Protein 1Y0H (pdb70)

Solvent-accessible surface area: 9585 Å² total; per-residue (Å²): 91,111,109,44,70,15,0,5,4,5,20,1,29,13,88,126,113,3,70,93,46,0,77,60,19,0,56,69,5,8,108,45,0,75,81,35,139,14,8,96,20,4,3,0,1,53,3,68,125,27,40,34,2,0,4,0,11,20,2,130,18,75,84,11,2,57,126,5,75,52,13,113,38,28,102,86,17,150,76,76,5,40,122,33,16,89,128,111,32,32,76,34,26,1,48,41,56,50,40,42,148,128,43,14,1,4,0,6,58,1,36,16,86,112,120,4,97,94,48,0,87,61,20,0,62,72,5,10,109,43,0,77,76,35,131,4,16,112,22,4,3,0,0,49,6,80,125,22,42,23,12,0,5,1,11,21,0,125,23,123,122,3,2,77,108,6,76,47,14,116,40,26,102,85,20,150,77,80,7,46,121,27,16,87,106,103,33,14,75,24,21,0,39,44,59,48,39,71,97

Foldseek 3Di:
DQQAKKKKKKKFFFDPVCVVVLVVLLVQLQVVQCVQPFWPHWDWDADPVRRIIMIITMGSGNVSVVVSCVDPSNVVSVVPRVVGGPHDIDMDMGHDPDDDD/DKKKKKKKFFFDVVLPVVLVVLLVQLQVVQCVQPFWPHWDWDADPVRRIIMIITMGNDPVSVVDSCVDPSNVVSVVPRVVGGPDDIDMDMDDDDDDPD

InterPro domains:
  IPR007138 Antibiotic biosynthesis monooxygenase domain [PF03992] (4-78)
  IPR007138 Antibiotic biosynthesis monooxygenase domain [PS51725] (5-93)
  IPR011008 Dimeric alpha-beta barrel [SSF54909] (4-97)
  IPR050744 AI-2 Signaling Cycle Isomerase LsrG [PTHR33336] (3-99)

CATH classification: 3.30.70.100

Secondary structure (DSSP, 8-state):
-TTS-EEEEEEE-B-GGGHHHHHHHHHHHHHHHHHSTTEEEEEEEEETTSS-EEEEEEESSHHHHHHHHTSHHHHHHHTTSGGGBSS--EEEEEEEEE---/--EEEEEEE-B-GGGHHHHHHHHHHHHHHHHTSTTEEEEEEEEETTSS-EEEEEEESSHHHHHHHTTSHHHHHHHHHHGGGBSS--EEEEEEEEE---

Nearest PDB structures (foldseek):
  1y0h-assembly1_B  TM=1.004E+00  e=1.513E-19  Mycobacterium tuberculosis
  1x7v-assembly3_C  TM=8.871E-01  e=6.680E-10  Pseudomonas aeruginosa
  4dpo-assembly1_B  TM=9.411E-01  e=2.467E-09  Methanosarcina mazei Go1
  3fgv-assembly1_B  TM=8.800E-01  e=1.587E-06  Ruegeria pomeroyi DSS-3
  4ae5-assembly3_C  TM=8.254E-01  e=1.535E-04  Staphylococcus aureus

Structure (mmCIF, N/CA/C/O backbone):
data_1Y0H
#
_entry.id   1Y0H
#
_cell.length_a   30.440
_cell.length_b   34.600
_cell.length_c   42.850
_cell.angle_alpha   103.44
_cell.angle_beta   107.96
_cell.angle_gamma   94.34
#
_symmetry.space_group_name_H-M   'P 1'
#
loop_
_entity.id
_entity.type
_entity.pdbx_description
1 polymer 'hypothetical protein Rv0793'
2 non-polymer 'ACETATE ION'
3 water water
#
loop_
_atom_site.group_PDB
_atom_site.id
_atom_site.type_symbol
_atom_site.label_atom_id
_atom_site.label_alt_id
_atom_site.label_comp_id
_atom_site.label_asym_id
_atom_site.label_entity_id
_atom_site.label_seq_id
_atom_site.pdbx_PDB_ins_code
_atom_site.Cartn_x
_atom_site.Cartn_y
_atom_site.Cartn_z
_atom_site.occupancy
_atom_site.B_iso_or_equiv
_atom_site.auth_seq_id
_atom_site.auth_comp_id
_atom_site.auth_asym_id
_atom_site.auth_atom_id
_atom_site.pdbx_PDB_model_num
ATOM 1 N N . GLY A 1 1 ? 2.111 23.979 7.658 1.00 17.41 1 GLY A N 1
ATOM 2 C CA . GLY A 1 1 ? 2.101 24.171 6.170 1.00 16.51 1 GLY A CA 1
ATOM 3 C C . GLY A 1 1 ? 2.390 22.888 5.407 1.00 16.11 1 GLY A C 1
ATOM 4 O O . GLY A 1 1 ? 2.419 21.806 5.993 1.00 16.11 1 GLY A O 1
ATOM 5 N N . MET A 1 2 ? 2.618 23.014 4.103 1.00 15.48 2 MET A N 1
ATOM 6 C CA . MET A 1 2 ? 2.789 21.838 3.241 1.00 15.47 2 MET A CA 1
ATOM 7 C C . MET A 1 2 ? 4.124 21.131 3.445 1.00 14.74 2 MET A C 1
ATOM 8 O O . MET A 1 2 ? 4.262 19.945 3.122 1.00 13.77 2 MET A O 1
ATOM 13 N N . THR A 1 3 ? 5.098 21.850 3.991 1.00 14.20 3 THR A N 1
ATOM 14 C CA . THR A 1 3 ? 6.423 21.278 4.232 1.00 14.47 3 THR A CA 1
ATOM 15 C C . THR A 1 3 ? 6.517 20.666 5.626 1.00 14.21 3 THR A C 1
ATOM 16 O O . THR A 1 3 ? 7.534 20.061 5.971 1.00 15.11 3 THR A O 1
ATOM 20 N N . SER A 1 4 ? 5.469 20.831 6.427 1.00 13.97 4 SER A N 1
ATOM 21 C CA . SER A 1 4 ? 5.480 20.383 7.823 1.00 14.53 4 SER A CA 1
ATOM 22 C C . SER A 1 4 ? 5.183 18.894 7.917 1.00 13.60 4 SER A C 1
ATOM 23 O O . SER A 1 4 ? 4.331 18.396 7.189 1.00 13.10 4 SER A O 1
ATOM 26 N N . PRO A 1 5 ? 5.851 18.186 8.851 1.00 13.85 5 PRO A N 1
ATOM 27 C CA . PRO A 1 5 ? 5.527 16.770 9.040 1.00 13.71 5 PRO A CA 1
ATOM 28 C C . PRO A 1 5 ? 4.073 16.525 9.420 1.00 14.05 5 PRO A C 1
ATOM 29 O O . PRO A 1 5 ? 3.412 17.382 10.027 1.00 13.96 5 PRO A O 1
ATOM 33 N N . VAL A 1 6 ? 3.591 15.347 9.043 1.00 13.16 6 VAL A N 1
ATOM 34 C CA . VAL A 1 6 ? 2.227 14.950 9.329 1.00 13.29 6 VAL A CA 1
ATOM 35 C C . VAL A 1 6 ? 2.230 13.496 9.731 1.00 13.64 6 VAL A C 1
ATOM 36 O O . VAL A 1 6 ? 3.191 12.771 9.451 1.00 13.91 6 VAL A O 1
ATOM 40 N N . ALA A 1 7 ? 1.157 13.083 10.399 1.00 13.04 7 ALA A N 1
ATOM 41 C CA . ALA A 1 7 ? 0.921 11.668 10.672 1.00 12.33 7 ALA A CA 1
ATOM 42 C C . ALA A 1 7 ? -0.477 11.265 10.189 1.00 12.47 7 ALA A C 1
ATOM 43 O O . ALA A 1 7 ? -1.326 12.103 9.936 1.00 13.04 7 ALA A O 1
ATOM 45 N N . VAL A 1 8 ? -0.711 9.964 10.064 1.00 11.58 8 VAL A N 1
ATOM 46 C CA . VAL A 1 8 ? -2.014 9.462 9.663 1.00 12.52 8 VAL A CA 1
ATOM 47 C C . VAL A 1 8 ? -2.308 8.244 10.516 1.00 12.14 8 VAL A C 1
ATOM 48 O O . VAL A 1 8 ? -1.419 7.411 10.754 1.00 12.64 8 VAL A O 1
ATOM 52 N N . ILE A 1 9 ? -3.539 8.170 11.013 1.00 12.17 9 ILE A N 1
ATOM 53 C CA . ILE A 1 9 ? -4.036 6.936 11.613 1.00 12.97 9 ILE A CA 1
ATOM 54 C C . ILE A 1 9 ? -5.073 6.391 10.651 1.00 11.77 9 ILE A C 1
ATOM 55 O O . ILE A 1 9 ? -5.983 7.107 10.246 1.00 12.47 9 ILE A O 1
ATOM 60 N N . ALA A 1 10 ? -4.942 5.116 10.301 1.00 10.78 10 ALA A N 1
ATOM 61 C CA . ALA A 1 10 ? -5.940 4.460 9.454 1.00 10.96 10 ALA A CA 1
ATOM 62 C C . ALA A 1 10 ? -6.409 3.223 10.192 1.00 11.20 10 ALA A C 1
ATOM 63 O O . ALA A 1 10 ? -5.591 2.365 10.562 1.00 12.15 10 ALA A O 1
ATOM 65 N N . ARG A 1 11 ? -7.719 3.135 10.384 1.00 11.99 11 ARG A N 1
ATOM 66 C CA . ARG A 1 11 ? -8.338 2.015 11.112 1.00 12.10 11 ARG A CA 1
ATOM 67 C C . ARG A 1 11 ? -9.165 1.169 10.164 1.00 11.77 11 ARG A C 1
ATOM 68 O O . ARG A 1 11 ? -9.979 1.7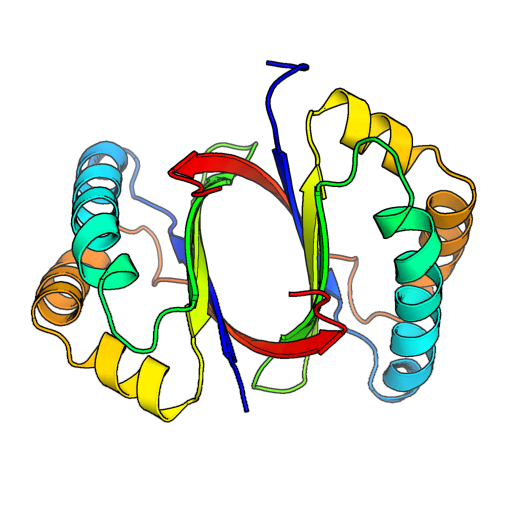02 9.393 1.00 12.61 11 ARG A O 1
ATOM 81 N N . PHE A 1 12 ? -8.955 -0.151 10.234 1.00 10.82 12 PHE A N 1
ATOM 82 C CA . PHE A 1 12 ? -9.613 -1.105 9.330 1.00 11.08 12 PHE A CA 1
ATOM 83 C C . PHE A 1 12 ? -10.412 -2.101 10.137 1.00 11.34 12 PHE A C 1
ATOM 84 O O . PHE A 1 12 ? -9.887 -2.696 11.079 1.00 11.17 12 PHE A O 1
ATOM 92 N N . MET A 1 13 ? -11.669 -2.299 9.748 1.00 11.74 13 MET A N 1
ATOM 93 C CA . MET A 1 13 ? -12.533 -3.232 10.451 1.00 12.34 13 MET A CA 1
ATOM 94 C C . MET A 1 13 ? -12.942 -4.356 9.489 1.00 12.16 13 MET A C 1
ATOM 95 O O . MET A 1 13 ? -13.982 -4.284 8.833 1.00 13.01 13 MET A O 1
ATOM 100 N N . PRO A 1 14 ? -12.097 -5.397 9.371 1.00 11.85 14 PRO A N 1
ATOM 101 C CA . PRO A 1 14 ? -12.390 -6.452 8.409 1.00 11.61 14 PRO A CA 1
ATOM 102 C C . PRO A 1 14 ? -13.579 -7.294 8.802 1.00 11.50 14 PRO A C 1
ATOM 103 O O . PRO A 1 14 ? -13.892 -7.424 9.989 1.00 11.47 14 PRO A O 1
ATOM 107 N N . ARG A 1 15 ? -14.240 -7.867 7.806 1.00 11.52 15 ARG A N 1
ATOM 108 C CA . ARG A 1 15 ? -15.124 -8.980 8.081 1.00 10.94 15 ARG A CA 1
ATOM 109 C C . ARG A 1 15 ? -14.250 -10.100 8.629 1.00 11.10 15 ARG A C 1
ATOM 110 O O . ARG A 1 15 ? -13.095 -10.237 8.212 1.00 10.51 15 ARG A O 1
ATOM 118 N N . PRO A 1 16 ? -14.796 -10.909 9.559 1.00 11.51 16 PRO A N 1
ATOM 119 C CA . PRO A 1 16 ? -14.024 -12.029 10.104 1.00 11.84 16 PRO A CA 1
ATOM 120 C C . PRO A 1 16 ? -13.396 -12.901 9.023 1.00 12.15 16 PRO A C 1
ATOM 121 O O . PRO A 1 16 ? -12.211 -13.252 9.130 1.00 12.52 16 PRO A O 1
ATOM 125 N N . ASP A 1 17 ? -14.159 -13.218 7.975 1.00 12.02 17 ASP A N 1
ATOM 126 C CA . ASP A 1 17 ? -13.649 -14.094 6.912 1.00 12.36 17 ASP A CA 1
ATOM 127 C C . ASP A 1 17 ? -12.569 -13.427 6.074 1.00 11.51 17 ASP A C 1
ATOM 128 O O . ASP A 1 17 ? -11.832 -14.104 5.362 1.00 11.61 17 ASP A O 1
ATOM 133 N N . ALA A 1 18 ? -12.480 -12.104 6.159 1.00 10.43 18 ALA A N 1
ATOM 134 C CA . ALA A 1 18 ? -11.551 -11.348 5.324 1.00 10.09 18 ALA A CA 1
ATOM 135 C C . ALA A 1 18 ? -10.299 -10.911 6.070 1.00 10.36 18 ALA A C 1
ATOM 136 O O . ALA A 1 18 ? -9.457 -10.236 5.495 1.00 10.06 18 ALA A O 1
ATOM 138 N N . ARG A 1 19 ? -10.181 -11.280 7.344 1.00 11.41 19 ARG A N 1
ATOM 139 C CA . ARG A 1 19 ? -9.089 -10.740 8.156 1.00 11.82 19 ARG A CA 1
ATOM 140 C C . ARG A 1 19 ? -7.698 -11.093 7.613 1.00 11.40 19 ARG A C 1
ATOM 141 O O . ARG A 1 19 ? -6.845 -10.209 7.481 1.00 11.73 19 ARG A O 1
ATOM 153 N N . SER A 1 20 ? -7.464 -12.371 7.294 1.00 11.34 20 SER A N 1
ATOM 154 C CA . SER A 1 20 ? -6.162 -12.761 6.728 1.00 12.11 20 SER A CA 1
ATOM 155 C C . SER A 1 20 ? -5.895 -12.087 5.379 1.00 11.26 20 SER A C 1
ATOM 156 O O . SER A 1 20 ? -4.770 -11.696 5.096 1.00 11.70 20 SER A O 1
ATOM 159 N N . ALA A 1 21 ? -6.938 -11.903 4.575 1.00 10.59 21 ALA A N 1
ATOM 160 C CA . ALA A 1 21 ? -6.797 -11.183 3.314 1.00 10.43 21 ALA A CA 1
ATOM 161 C C . ALA A 1 21 ? -6.414 -9.710 3.530 1.00 10.11 21 ALA A C 1
ATOM 162 O O . ALA A 1 21 ? -5.552 -9.163 2.814 1.00 10.37 21 ALA A O 1
ATOM 164 N N . LEU A 1 22 ? -7.028 -9.077 4.526 1.00 9.52 22 LEU A N 1
ATOM 165 C CA . LEU A 1 22 ? -6.704 -7.686 4.820 1.00 10.19 22 LEU A CA 1
ATOM 166 C C . LEU A 1 22 ? -5.265 -7.590 5.301 1.00 10.47 22 LEU A C 1
ATOM 167 O O . LEU A 1 22 ? -4.521 -6.709 4.864 1.00 11.23 22 LEU A O 1
ATOM 172 N N . ARG A 1 23 ? -4.872 -8.500 6.187 1.00 11.30 23 ARG A N 1
ATOM 173 C CA . ARG A 1 23 ? -3.496 -8.487 6.685 1.00 11.91 23 ARG A CA 1
ATOM 174 C C . ARG A 1 23 ? -2.497 -8.557 5.525 1.00 12.04 23 ARG A C 1
ATOM 175 O O . ARG A 1 23 ? -1.527 -7.784 5.481 1.00 12.65 23 ARG A O 1
ATOM 183 N N . ALA A 1 24 ? -2.751 -9.445 4.566 1.00 12.14 24 ALA A N 1
ATOM 184 C CA . ALA A 1 24 ? -1.876 -9.593 3.393 1.00 12.35 24 ALA A CA 1
ATOM 185 C C . ALA A 1 24 ? -1.817 -8.327 2.538 1.00 12.94 24 ALA A C 1
ATOM 186 O O . ALA A 1 24 ? -0.749 -7.944 2.053 1.00 13.29 24 ALA A O 1
ATOM 188 N N . LEU A 1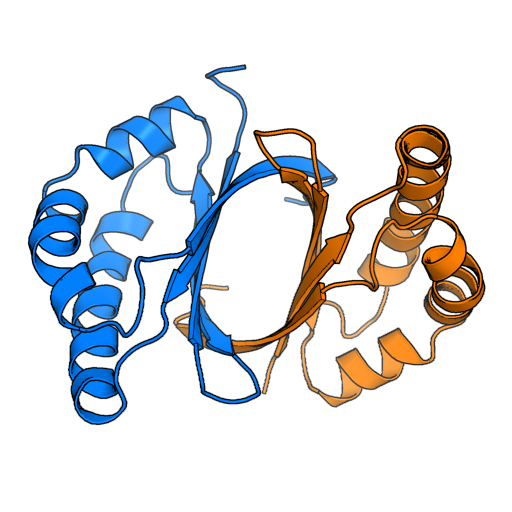 25 ? -2.972 -7.685 2.367 1.00 12.32 25 LEU A N 1
ATOM 189 C CA . LEU A 1 25 ? -3.067 -6.438 1.612 1.00 12.42 25 LEU A CA 1
ATOM 190 C C . LEU A 1 25 ? -2.248 -5.337 2.277 1.00 12.15 25 LEU A C 1
ATOM 191 O O . LEU A 1 25 ? -1.486 -4.616 1.614 1.00 12.36 25 LEU A O 1
ATOM 196 N N . LEU A 1 26 ? -2.408 -5.207 3.591 1.00 12.23 26 LEU A N 1
ATOM 197 C CA . LEU A 1 26 ? -1.668 -4.189 4.321 1.00 11.76 26 LEU A CA 1
ATOM 198 C C . LEU A 1 26 ? -0.180 -4.536 4.410 1.00 12.15 26 LEU A C 1
ATOM 199 O O . LEU A 1 26 ? 0.664 -3.652 4.289 1.00 11.93 26 LEU A O 1
ATOM 204 N N . ASP A 1 27 ? 0.147 -5.819 4.567 1.00 12.27 27 ASP A N 1
ATOM 205 C CA . ASP A 1 27 ? 1.546 -6.252 4.604 1.00 13.08 27 ASP A CA 1
ATOM 206 C C . ASP A 1 27 ? 2.311 -5.791 3.377 1.00 12.90 27 ASP A C 1
ATOM 207 O O . ASP A 1 27 ? 3.462 -5.357 3.486 1.00 13.31 27 ASP A O 1
ATOM 212 N N . ALA A 1 28 ? 1.674 -5.888 2.214 1.00 12.93 28 ALA A N 1
ATOM 213 C CA . ALA A 1 28 ? 2.313 -5.567 0.939 1.00 13.49 28 ALA A CA 1
ATOM 214 C C . ALA A 1 28 ? 2.631 -4.078 0.791 1.00 13.70 28 ALA A C 1
ATOM 215 O O . ALA A 1 28 ? 3.413 -3.690 -0.071 1.00 14.75 28 ALA A O 1
ATOM 217 N N . MET A 1 29 ? 2.014 -3.261 1.635 1.00 13.75 29 MET A N 1
ATOM 218 C CA . MET A 1 29 ? 2.230 -1.811 1.620 1.00 13.56 29 MET A CA 1
ATOM 219 C C . MET A 1 29 ? 3.484 -1.426 2.382 1.00 13.58 29 MET A C 1
ATOM 220 O O . MET A 1 29 ? 4.037 -0.352 2.165 1.00 13.00 29 MET A O 1
ATOM 225 N N . ILE A 1 30 ? 3.906 -2.283 3.305 1.00 13.93 30 ILE A N 1
ATOM 226 C CA . ILE A 1 30 ? 4.911 -1.901 4.292 1.00 14.20 30 ILE A CA 1
ATOM 227 C C . ILE A 1 30 ? 6.282 -1.611 3.696 1.00 14.06 30 ILE A C 1
ATOM 228 O O . ILE A 1 30 ? 6.833 -0.536 3.908 1.00 13.95 30 ILE A O 1
ATOM 233 N N . THR A 1 31 ? 6.839 -2.562 2.947 1.00 14.07 31 THR A N 1
ATOM 234 C CA . THR A 1 31 ? 8.158 -2.331 2.340 1.00 14.09 31 THR A CA 1
ATOM 235 C C . THR A 1 31 ? 8.225 -1.100 1.395 1.00 13.59 31 THR A C 1
ATOM 236 O O . THR A 1 31 ? 9.067 -0.220 1.613 1.00 13.84 31 THR A O 1
ATOM 240 N N . PRO A 1 32 ? 7.342 -1.032 0.370 1.00 13.06 32 PRO A N 1
ATOM 241 C CA . PRO A 1 32 ? 7.395 0.137 -0.524 1.00 12.85 32 PRO A CA 1
ATOM 242 C C . PRO A 1 32 ? 7.085 1.460 0.174 1.00 11.99 32 PRO A C 1
ATOM 243 O O . PRO A 1 32 ? 7.669 2.482 -0.197 1.00 12.61 32 PRO A O 1
ATOM 247 N N . THR A 1 33 ? 6.205 1.456 1.177 1.00 11.69 33 THR A N 1
ATOM 248 C CA . THR A 1 33 ? 5.909 2.708 1.876 1.00 11.22 33 THR A CA 1
ATOM 249 C C . THR A 1 33 ? 7.075 3.143 2.750 1.00 11.21 33 THR A C 1
ATOM 250 O O . THR A 1 33 ? 7.468 4.301 2.707 1.00 10.83 33 THR A O 1
ATOM 254 N N . ARG A 1 34 ? 7.649 2.224 3.522 1.00 11.00 34 ARG A N 1
ATOM 255 C CA . ARG A 1 34 ? 8.820 2.582 4.338 1.00 11.52 34 ARG A CA 1
ATOM 256 C C . ARG A 1 34 ? 9.982 3.055 3.464 1.00 12.35 34 ARG A C 1
ATOM 257 O O . ARG A 1 34 ? 10.804 3.842 3.921 1.00 12.81 34 ARG A O 1
ATOM 265 N N . ALA A 1 35 ? 10.033 2.569 2.220 1.00 12.48 35 ALA A N 1
ATOM 266 C CA . ALA A 1 35 ? 11.097 2.927 1.268 1.00 13.36 35 ALA A CA 1
ATOM 267 C C . ALA A 1 35 ? 10.945 4.325 0.667 1.00 13.77 35 ALA A C 1
ATOM 268 O O . ALA A 1 35 ? 11.906 4.860 0.103 1.00 14.38 35 ALA A O 1
ATOM 270 N N . GLU A 1 36 ? 9.747 4.897 0.778 1.00 13.77 36 GLU A N 1
ATOM 271 C CA . GLU A 1 36 ? 9.505 6.278 0.340 1.00 14.22 36 GLU A CA 1
ATOM 272 C C . GLU A 1 36 ? 10.437 7.256 1.053 1.00 13.93 36 GLU A C 1
ATOM 273 O O . GLU A 1 36 ? 10.540 7.245 2.287 1.00 13.40 36 GLU A O 1
ATOM 279 N N . ASP A 1 37 ? 11.094 8.113 0.268 1.00 14.14 37 ASP A N 1
ATOM 280 C CA . ASP A 1 37 ? 12.003 9.132 0.791 1.00 15.15 37 ASP A CA 1
ATOM 281 C C . ASP A 1 37 ? 11.347 9.923 1.920 1.00 14.23 37 ASP A C 1
ATOM 282 O O . ASP A 1 37 ? 11.986 10.262 2.917 1.00 14.85 37 ASP A O 1
ATOM 287 N N . GLY A 1 38 ? 10.056 10.194 1.755 1.00 13.79 38 GLY A N 1
ATOM 288 C CA . GLY A 1 38 ? 9.329 11.040 2.671 1.00 13.23 38 GLY A CA 1
ATOM 289 C C . GLY A 1 38 ? 8.601 10.344 3.797 1.00 12.75 38 GLY A C 1
ATOM 290 O O . GLY A 1 38 ? 7.920 11.002 4.576 1.00 13.12 38 GLY A O 1
ATOM 291 N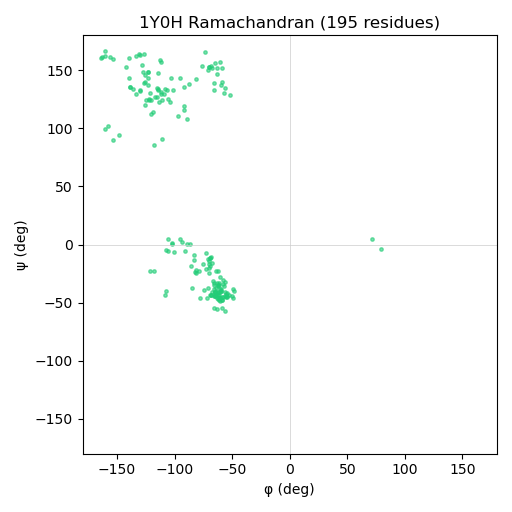 N . CYS A 1 39 ? 8.724 9.022 3.888 1.00 11.92 39 CYS A N 1
ATOM 292 C CA . CYS A 1 39 ? 8.070 8.279 4.952 1.00 11.60 39 CYS A CA 1
ATOM 293 C C . CYS A 1 39 ? 9.012 8.126 6.147 1.00 11.93 39 CYS A C 1
ATOM 294 O O . CYS A 1 39 ? 10.070 7.486 6.030 1.00 12.38 39 CYS A O 1
ATOM 297 N N . ARG A 1 40 ? 8.638 8.730 7.277 1.00 11.95 40 ARG A N 1
ATOM 298 C CA . ARG A 1 40 ? 9.393 8.576 8.516 1.00 12.17 40 ARG A CA 1
ATOM 299 C C . ARG A 1 40 ? 9.107 7.226 9.189 1.00 11.90 40 ARG A C 1
ATOM 300 O O . ARG A 1 40 ? 10.025 6.548 9.642 1.00 12.39 40 ARG A O 1
ATOM 308 N N . SER A 1 41 ? 7.837 6.854 9.274 1.00 11.35 41 SER A N 1
ATOM 309 C CA . SER A 1 41 ? 7.476 5.527 9.787 1.00 11.95 41 SER A CA 1
ATOM 310 C C . SER A 1 41 ? 6.136 5.051 9.234 1.00 11.66 41 SER A C 1
ATOM 311 O O . SER A 1 41 ? 5.330 5.841 8.761 1.00 11.58 41 SER A O 1
ATOM 314 N N . TYR A 1 42 ? 5.924 3.743 9.293 1.00 11.36 42 TYR A N 1
ATOM 315 C CA . TYR A 1 42 ? 4.693 3.124 8.804 1.00 11.20 42 TYR A CA 1
ATOM 316 C C . TYR A 1 42 ? 4.596 1.796 9.534 1.00 12.34 42 TYR A C 1
ATOM 317 O O . TYR A 1 42 ? 5.302 0.849 9.195 1.00 12.69 42 TYR A O 1
ATOM 326 N N . ASP A 1 43 ? 3.745 1.752 10.556 1.00 11.91 43 ASP A N 1
ATOM 327 C CA . ASP A 1 43 ? 3.692 0.614 11.482 1.00 12.67 43 ASP A CA 1
ATOM 328 C C . ASP A 1 43 ? 2.278 0.046 11.596 1.00 11.81 43 ASP A C 1
ATOM 329 O O . ASP A 1 43 ? 1.311 0.787 11.679 1.00 11.53 43 ASP A O 1
ATOM 334 N N . LEU A 1 44 ? 2.189 -1.280 11.635 1.00 11.10 44 LEU A N 1
ATOM 335 C CA . LEU A 1 44 ? 0.906 -1.973 11.671 1.00 11.89 44 LEU A CA 1
ATOM 336 C C . LEU A 1 44 ? 0.661 -2.597 13.041 1.00 11.58 44 LEU A C 1
ATOM 337 O O . LEU A 1 44 ? 1.536 -3.259 13.596 1.00 11.10 44 LEU A O 1
ATOM 342 N N . TYR A 1 45 ? -0.551 -2.392 13.549 1.00 11.93 45 TYR A N 1
ATOM 343 C CA . TYR A 1 45 ? -0.987 -2.923 14.837 1.00 12.48 45 TYR A CA 1
ATOM 344 C C . TYR A 1 45 ? -2.332 -3.609 14.706 1.00 13.27 45 TYR A C 1
ATOM 345 O O . TYR A 1 45 ? -3.050 -3.399 13.726 1.00 12.33 45 TYR A O 1
ATOM 354 N N . GLU A 1 46 ? -2.678 -4.417 15.705 1.00 14.16 46 GLU A N 1
ATOM 355 C CA . GLU A 1 46 ? -4.087 -4.805 15.880 1.00 15.97 46 GLU A CA 1
ATOM 356 C C . GLU A 1 46 ? -4.636 -4.235 17.184 1.00 15.91 46 GLU A C 1
ATOM 357 O O . GLU A 1 46 ? -3.904 -4.092 18.155 1.00 15.89 46 GLU A O 1
ATOM 363 N N . SER A 1 47 ? -5.921 -3.901 17.211 1.00 16.41 47 SER A N 1
ATOM 364 C CA . SER A 1 47 ? -6.505 -3.368 18.437 1.00 16.79 47 SER A CA 1
ATOM 365 C C . SER A 1 47 ? -6.532 -4.479 19.479 1.00 17.32 47 SER A C 1
ATOM 366 O O . SER A 1 47 ? -6.623 -5.656 19.127 1.00 16.99 47 SER A O 1
ATOM 369 N N . ALA A 1 48 ? -6.475 -4.090 20.751 1.00 18.33 48 ALA A N 1
ATOM 370 C CA . ALA A 1 48 ? -6.380 -5.049 21.853 1.00 19.45 48 ALA A CA 1
ATOM 371 C C . ALA A 1 48 ? -7.556 -6.016 21.850 1.00 19.99 48 ALA A C 1
ATOM 372 O O . ALA A 1 48 ? -7.421 -7.162 22.266 1.00 20.47 48 ALA A O 1
ATOM 374 N N . ASP A 1 49 ? -8.701 -5.546 21.366 1.00 20.78 49 ASP A N 1
ATOM 375 C CA . ASP A 1 49 ? -9.914 -6.365 21.298 1.00 21.98 49 ASP A CA 1
ATOM 376 C C . ASP A 1 49 ? -10.036 -7.158 19.990 1.00 21.93 49 ASP A C 1
ATOM 377 O O . ASP A 1 49 ? -11.011 -7.881 19.785 1.00 22.48 49 ASP A O 1
ATOM 382 N N . GLY A 1 50 ? -9.046 -7.000 19.114 1.00 21.63 50 GLY A N 1
ATOM 383 C CA . GLY A 1 50 ? -8.929 -7.801 17.893 1.00 21.17 50 GLY A CA 1
ATOM 384 C C . GLY A 1 50 ? -9.824 -7.394 16.734 1.00 21.22 50 GLY A C 1
ATOM 385 O O . GLY A 1 50 ? -9.725 -7.966 15.656 1.00 22.30 50 GLY A O 1
ATOM 386 N N . GLY A 1 51 ? -10.684 -6.405 16.951 1.00 20.19 51 GLY A N 1
ATOM 387 C CA . GLY A 1 51 ? -11.683 -6.016 15.960 1.00 19.40 51 GLY A CA 1
ATOM 388 C C . GLY A 1 51 ? -11.151 -5.147 14.829 1.00 18.93 51 GLY A C 1
ATOM 389 O O . GLY A 1 51 ? -11.747 -5.096 13.754 1.00 19.37 51 GLY A O 1
ATOM 390 N N . GLU A 1 52 ? -10.038 -4.461 15.077 1.00 17.99 52 GLU A N 1
ATOM 391 C CA . GLU A 1 52 ? -9.451 -3.550 14.094 1.00 17.61 52 GLU A CA 1
ATOM 392 C C . GLU A 1 52 ? -7.984 -3.833 13.835 1.00 16.07 52 GLU A C 1
ATOM 393 O O . GLU A 1 52 ? -7.240 -4.236 14.738 1.00 16.38 52 GLU A O 1
ATOM 399 N N . LEU A 1 53 ? -7.564 -3.561 12.604 1.00 14.41 53 LEU A N 1
ATOM 400 C CA . LEU A 1 53 ? -6.158 -3.392 12.309 1.00 13.20 53 LEU A CA 1
ATOM 401 C C . LEU A 1 53 ? -5.927 -1.889 12.164 1.00 12.84 53 LEU A C 1
ATOM 402 O O . LEU A 1 53 ? -6.801 -1.160 11.692 1.00 13.11 53 LEU A O 1
ATOM 407 N N . VAL A 1 54 ? -4.775 -1.420 12.624 1.00 11.99 54 VAL A N 1
ATOM 408 C CA . VAL A 1 54 ? -4.509 0.019 12.665 1.00 11.46 54 VAL A CA 1
ATOM 409 C C . VAL A 1 54 ? -3.128 0.291 12.099 1.00 12.02 54 VAL A C 1
ATOM 410 O O . VAL A 1 54 ? -2.159 -0.372 12.493 1.00 11.89 54 VAL A O 1
ATOM 414 N N . LEU A 1 55 ? -3.055 1.234 11.159 1.00 11.10 55 LEU A N 1
ATOM 415 C CA . LEU A 1 55 ? -1.762 1.743 10.685 1.00 11.76 55 LEU A CA 1
ATOM 416 C C . LEU A 1 55 ? -1.509 3.075 11.337 1.00 12.07 55 LEU A C 1
ATOM 417 O O . LEU A 1 55 ? -2.400 3.925 11.387 1.00 11.86 55 LEU A O 1
ATOM 422 N N . PHE A 1 56 ? -0.300 3.246 11.866 1.00 11.40 56 PHE A N 1
ATOM 423 C CA . PHE A 1 56 ? 0.159 4.576 12.226 1.00 12.68 56 PHE A CA 1
ATOM 424 C C . PHE A 1 56 ? 1.279 4.949 11.266 1.00 12.56 56 PHE A C 1
ATOM 425 O O . PHE A 1 56 ? 2.259 4.226 11.144 1.00 12.75 56 PHE A O 1
ATOM 433 N N . GLU A 1 57 ? 1.117 6.087 10.598 1.00 12.79 57 GLU A N 1
ATOM 434 C CA . GLU A 1 57 ? 2.022 6.519 9.537 1.00 13.35 57 GLU A CA 1
ATOM 435 C C . GLU A 1 57 ? 2.530 7.916 9.842 1.00 12.78 57 GLU A C 1
ATOM 436 O O . GLU A 1 57 ? 1.778 8.763 10.313 1.00 12.82 57 GLU A O 1
ATOM 442 N N . ARG A 1 58 ? 3.815 8.139 9.582 1.00 11.90 58 ARG A N 1
ATOM 443 C CA . ARG A 1 58 ? 4.413 9.459 9.754 1.00 11.78 58 ARG A CA 1
ATOM 444 C C . ARG A 1 58 ? 5.176 9.827 8.493 1.00 11.48 58 ARG A C 1
ATOM 445 O O . ARG A 1 58 ? 5.978 9.035 8.008 1.00 11.30 58 ARG A O 1
ATOM 453 N N . TYR A 1 59 ? 4.944 11.049 8.007 1.00 10.91 59 TYR A N 1
ATOM 454 C CA . TYR A 1 59 ? 5.546 11.564 6.780 1.00 11.78 59 TYR A CA 1
ATOM 455 C C . TYR A 1 59 ? 6.303 12.838 7.089 1.00 11.34 59 TYR A C 1
ATOM 456 O O . TYR A 1 59 ? 5.926 13.595 7.976 1.00 12.01 59 TYR A O 1
ATOM 465 N N . ARG A 1 60 ? 7.374 13.063 6.342 1.00 11.42 60 ARG A N 1
ATOM 466 C CA . ARG A 1 60 ? 8.243 14.202 6.583 1.00 12.00 60 ARG A CA 1
ATOM 467 C C . ARG A 1 60 ? 7.565 15.524 6.217 1.00 11.66 60 ARG A C 1
ATOM 468 O O . ARG A 1 60 ? 7.977 16.581 6.684 1.00 12.52 60 ARG A O 1
ATOM 476 N N . SER A 1 61 ? 6.523 15.454 5.391 1.00 11.40 61 SER A N 1
ATOM 477 C CA . SER A 1 61 ? 5.788 16.651 4.946 1.00 11.38 61 SER A CA 1
ATOM 478 C C . SER A 1 61 ? 4.423 16.223 4.431 1.00 11.60 61 SER A C 1
ATOM 479 O O . SER A 1 61 ? 4.214 15.048 4.132 1.00 11.75 61 SER A O 1
ATOM 482 N N . ARG A 1 62 ? 3.492 17.172 4.323 1.00 12.06 62 ARG A N 1
ATOM 483 C CA . ARG A 1 62 ? 2.217 16.879 3.681 1.00 12.66 62 ARG A CA 1
ATOM 484 C C . ARG A 1 62 ? 2.416 16.496 2.214 1.00 12.72 62 ARG A C 1
ATOM 485 O O . ARG A 1 62 ? 1.686 15.645 1.684 1.00 12.52 62 ARG A O 1
ATOM 493 N N . ILE A 1 63 ? 3.399 17.128 1.564 1.00 12.02 63 ILE A N 1
ATOM 494 C CA . ILE A 1 63 ? 3.768 16.808 0.186 1.00 12.14 63 ILE A CA 1
ATOM 495 C C . ILE A 1 63 ? 4.105 15.315 0.066 1.00 11.54 63 ILE A C 1
ATOM 496 O O . ILE A 1 63 ? 3.689 14.666 -0.876 1.00 12.34 63 ILE A O 1
ATOM 501 N N . ALA A 1 64 ? 4.839 14.796 1.048 1.00 11.73 64 ALA A N 1
ATOM 502 C CA . ALA A 1 64 ? 5.220 13.379 1.075 1.00 10.94 64 ALA A CA 1
ATOM 503 C C . ALA A 1 64 ? 4.009 12.464 1.192 1.00 11.57 64 ALA A C 1
ATOM 504 O O . ALA A 1 64 ? 3.991 11.389 0.594 1.00 11.53 64 ALA A O 1
ATOM 506 N N . LEU A 1 65 ? 3.018 12.888 1.975 1.00 11.14 65 LEU A N 1
ATOM 507 C CA . LEU A 1 65 ? 1.753 12.142 2.093 1.00 11.02 65 LEU A CA 1
ATOM 508 C C . LEU A 1 65 ? 1.027 12.150 0.751 1.00 11.76 65 LEU A C 1
ATOM 509 O O . LEU A 1 65 ? 0.451 11.154 0.352 1.00 11.47 65 LEU A O 1
ATOM 514 N N . ASP A 1 66 ? 1.043 13.285 0.058 1.00 12.48 66 ASP A N 1
ATOM 515 C CA . ASP A 1 66 ? 0.423 13.351 -1.250 1.00 13.41 66 ASP A CA 1
ATOM 516 C C . ASP A 1 66 ? 1.125 12.416 -2.223 1.00 13.54 66 ASP A C 1
ATOM 517 O O . ASP A 1 66 ? 0.470 11.719 -2.996 1.00 14.11 66 ASP A O 1
ATOM 522 N N . GLU A 1 67 ? 2.453 12.372 -2.161 1.00 13.81 67 GLU A N 1
ATOM 523 C CA . GLU A 1 67 ? 3.220 11.434 -3.004 1.00 14.37 67 GLU A CA 1
ATOM 524 C C . GLU A 1 67 ? 2.831 9.983 -2.703 1.00 14.17 67 GLU A C 1
ATOM 525 O O . GLU A 1 67 ? 2.674 9.167 -3.616 1.00 14.34 67 GLU A O 1
ATOM 535 N N . HIS A 1 68 ? 2.643 9.674 -1.423 1.00 13.42 68 HIS A N 1
ATOM 536 C CA . HIS A 1 68 ? 2.264 8.326 -0.998 1.00 12.98 68 HIS A CA 1
ATOM 537 C C . HIS A 1 68 ? 0.924 7.934 -1.615 1.00 13.26 68 HIS A C 1
ATOM 538 O O . HIS A 1 68 ? 0.756 6.824 -2.115 1.00 12.93 68 HIS A O 1
ATOM 545 N N . ARG A 1 69 ? -0.019 8.863 -1.547 1.00 13.43 69 ARG A N 1
ATOM 546 C CA . ARG A 1 69 ? -1.374 8.639 -2.028 1.00 14.72 69 ARG A CA 1
ATOM 547 C C . ARG A 1 69 ? -1.472 8.529 -3.547 1.00 15.04 69 ARG A C 1
ATOM 548 O O . ARG A 1 69 ? -2.520 8.140 -4.061 1.00 15.53 69 ARG A O 1
ATOM 556 N N . GLY A 1 70 ? -0.398 8.886 -4.256 1.00 15.59 70 GLY A N 1
ATOM 557 C CA . GLY A 1 70 ? -0.340 8.727 -5.712 1.00 16.22 70 GLY A CA 1
ATOM 558 C C . GLY A 1 70 ? 0.478 7.538 -6.191 1.00 16.49 70 GLY A C 1
ATOM 559 O O . GLY A 1 70 ? 0.607 7.304 -7.406 1.00 17.42 70 GLY A O 1
ATOM 560 N N . SER A 1 71 ? 1.033 6.795 -5.242 1.00 16.50 71 SER A N 1
ATOM 561 C CA . SER A 1 71 ? 1.979 5.714 -5.526 1.00 16.15 71 SER A CA 1
ATOM 562 C C . SER A 1 71 ? 1.293 4.454 -6.054 1.00 16.27 71 SER A C 1
ATOM 563 O O . SER A 1 71 ? 0.113 4.223 -5.765 1.00 16.48 71 SER A O 1
ATOM 566 N N . PRO A 1 72 ? 2.029 3.631 -6.833 1.00 16.82 72 PRO A N 1
ATOM 567 C CA . PRO A 1 72 ? 1.457 2.407 -7.380 1.00 17.03 72 PRO A CA 1
ATOM 568 C C . PRO A 1 72 ? 0.974 1.464 -6.295 1.00 16.97 72 PRO A C 1
ATOM 569 O O . PRO A 1 72 ? -0.070 0.826 -6.459 1.00 17.66 72 PRO A O 1
ATOM 573 N N . HIS A 1 73 ? 1.715 1.368 -5.196 1.00 16.58 73 HIS A N 1
ATOM 574 C CA . HIS A 1 73 ? 1.295 0.490 -4.115 1.00 15.92 73 HIS A CA 1
ATOM 575 C C . HIS A 1 73 ? 0.016 0.999 -3.447 1.00 15.73 73 HIS A C 1
ATOM 576 O O . HIS A 1 73 ? -0.881 0.203 -3.157 1.00 15.13 73 HIS A O 1
ATOM 583 N N . TYR A 1 74 ? -0.088 2.311 -3.236 1.00 15.57 74 TYR A N 1
ATOM 584 C CA . TYR A 1 74 ? -1.291 2.862 -2.615 1.00 16.02 74 TYR A CA 1
ATOM 585 C C . TYR A 1 74 ? -2.497 2.648 -3.516 1.00 16.59 74 TYR A C 1
ATOM 586 O O . TYR A 1 74 ? -3.559 2.253 -3.054 1.00 16.35 74 TYR A O 1
ATOM 595 N N . LEU A 1 75 ? -2.336 2.910 -4.805 1.00 16.99 75 LEU A N 1
ATOM 596 C CA . LEU A 1 75 ? -3.474 2.803 -5.713 1.00 17.81 75 LEU A CA 1
ATOM 597 C C . LEU A 1 75 ? -3.977 1.367 -5.844 1.00 17.51 75 LEU A C 1
ATOM 598 O O . LEU A 1 75 ? -5.188 1.147 -5.973 1.00 18.15 75 LEU A O 1
ATOM 603 N N . ASN A 1 76 ? -3.061 0.403 -5.802 1.00 17.80 76 ASN A N 1
ATOM 604 C CA . ASN A 1 76 ? -3.420 -1.013 -5.824 1.00 17.97 76 ASN A CA 1
ATOM 605 C C . ASN A 1 76 ? -4.230 -1.363 -4.585 1.00 18.30 76 ASN A C 1
ATOM 606 O O . ASN A 1 76 ? -5.264 -2.027 -4.671 1.00 19.06 76 ASN A O 1
ATOM 611 N N . TYR A 1 77 ? -3.748 -0.898 -3.436 1.00 17.62 77 TYR A N 1
ATOM 612 C CA . TYR A 1 77 ? -4.410 -1.104 -2.158 1.00 17.08 77 TYR A CA 1
ATOM 613 C C . TYR A 1 77 ? -5.805 -0.467 -2.145 1.00 17.08 77 TYR A C 1
ATOM 614 O O . TYR A 1 77 ? -6.771 -1.095 -1.715 1.00 16.10 77 TYR A O 1
ATOM 623 N N . ARG A 1 78 ? -5.909 0.774 -2.619 1.00 17.21 78 ARG A N 1
ATOM 624 C CA . ARG A 1 78 ? -7.185 1.510 -2.567 1.00 17.94 78 ARG A CA 1
ATOM 625 C C . ARG A 1 78 ? -8.284 0.828 -3.371 1.00 17.99 78 ARG A C 1
ATOM 626 O O . ARG A 1 78 ? -9.461 0.871 -3.001 1.00 18.35 78 ARG A O 1
ATOM 634 N N . ALA A 1 79 ? -7.876 0.178 -4.457 1.00 17.63 79 ALA A N 1
ATOM 635 C CA . ALA A 1 79 ? -8.786 -0.527 -5.350 1.00 17.59 79 ALA A CA 1
ATOM 636 C C . ALA A 1 79 ? -9.406 -1.772 -4.735 1.00 17.03 79 ALA A C 1
ATOM 637 O O . ALA A 1 79 ? -10.418 -2.269 -5.244 1.00 16.93 79 ALA A O 1
ATOM 639 N N . GLN A 1 80 ? -8.804 -2.282 -3.661 1.00 16.37 80 GLN A N 1
ATOM 640 C CA . GLN A 1 80 ? -9.161 -3.600 -3.135 1.00 16.29 80 GLN A CA 1
ATOM 641 C C . GLN A 1 80 ? -9.631 -3.600 -1.692 1.00 15.24 80 GLN A C 1
ATOM 642 O O . GLN A 1 80 ? -10.258 -4.561 -1.257 1.00 15.43 80 GLN A O 1
ATOM 648 N N . VAL A 1 81 ? -9.251 -2.577 -0.931 1.00 14.34 81 VAL A N 1
ATOM 649 C CA . VAL A 1 81 ? -9.447 -2.636 0.514 1.00 13.75 81 VAL A CA 1
ATOM 650 C C . VAL A 1 81 ? -10.910 -2.678 0.970 1.00 13.46 81 VAL A C 1
ATOM 651 O O . VAL A 1 81 ? -11.268 -3.473 1.862 1.00 13.39 81 VAL A O 1
ATOM 655 N N . GLY A 1 82 ? -11.751 -1.847 0.362 1.00 13.38 82 GLY A N 1
ATOM 656 C CA . GLY A 1 82 ? -13.127 -1.671 0.826 1.00 12.89 82 GLY A CA 1
ATOM 657 C C . GLY A 1 82 ? -13.942 -2.941 0.857 1.00 12.93 82 GLY A C 1
ATOM 658 O O . GLY A 1 82 ? -14.798 -3.133 1.732 1.00 12.74 82 GLY A O 1
ATOM 659 N N . GLU A 1 83 ? -13.647 -3.806 -0.103 1.00 11.81 83 GLU A N 1
ATOM 660 C CA . GLU A 1 83 ? -14.349 -5.061 -0.321 1.00 12.39 83 GLU A CA 1
ATOM 661 C C . GLU A 1 83 ? -14.095 -6.082 0.794 1.00 11.46 83 GLU A C 1
ATOM 662 O O . GLU A 1 83 ? -14.774 -7.112 0.854 1.00 11.79 83 GLU A O 1
ATOM 668 N N . LEU A 1 84 ? -13.117 -5.800 1.661 1.00 11.06 84 LEU A N 1
ATOM 669 C CA . LEU A 1 84 ? -12.767 -6.703 2.764 1.00 10.82 84 LEU A CA 1
ATOM 670 C C . LEU A 1 84 ? -13.356 -6.267 4.104 1.00 11.03 84 LEU A C 1
ATOM 671 O O . LEU A 1 84 ? -13.240 -6.984 5.101 1.00 10.89 84 LEU A O 1
ATOM 676 N N . LEU A 1 85 ? -13.983 -5.092 4.123 1.00 10.64 85 LEU A N 1
ATOM 677 C CA . LEU A 1 85 ? -14.316 -4.425 5.387 1.00 10.95 85 LEU A CA 1
ATOM 678 C C . LEU A 1 85 ? -15.805 -4.340 5.656 1.00 10.36 85 LEU A C 1
ATOM 679 O O . LEU A 1 85 ? -16.624 -4.455 4.747 1.00 11.06 85 LEU A O 1
ATOM 684 N N . THR A 1 86 ? -16.139 -4.158 6.925 1.00 10.44 86 THR A N 1
ATOM 685 C CA . THR A 1 86 ? -17.527 -3.976 7.351 1.00 11.07 86 THR A CA 1
ATOM 686 C C . THR A 1 86 ? -17.958 -2.528 7.191 1.00 11.73 86 THR A C 1
ATOM 687 O O . THR A 1 86 ? -19.140 -2.214 7.290 1.00 11.60 86 THR A O 1
ATOM 691 N N . ARG A 1 87 ? -16.981 -1.654 6.976 1.00 11.78 87 ARG A N 1
ATOM 692 C CA . ARG A 1 87 ? -17.220 -0.221 6.854 1.00 12.68 87 ARG A CA 1
ATOM 693 C C . ARG A 1 87 ? -15.967 0.372 6.217 1.00 12.71 87 ARG A C 1
ATOM 694 O O . ARG A 1 87 ? -14.910 -0.255 6.251 1.00 12.60 87 ARG A O 1
ATOM 702 N N . PRO A 1 88 ? -16.069 1.580 5.630 1.00 12.91 88 PRO A N 1
ATOM 703 C CA . PRO A 1 88 ? -14.872 2.151 5.003 1.00 12.98 88 PRO A CA 1
ATOM 704 C C . PRO A 1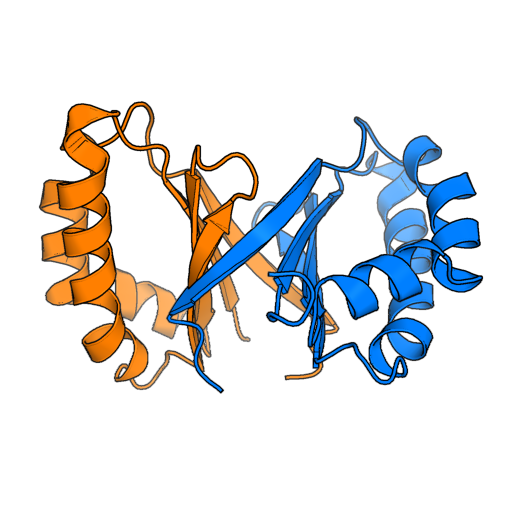 88 ? -13.734 2.362 6.002 1.00 12.46 88 PRO A C 1
ATOM 705 O O . PRO A 1 88 ? -13.975 2.506 7.216 1.00 12.66 88 PRO A O 1
ATOM 709 N N . VAL A 1 89 ? -12.514 2.416 5.479 1.00 12.14 89 VAL A N 1
ATOM 710 C CA . VAL A 1 89 ? -11.329 2.724 6.294 1.00 13.09 89 VAL A CA 1
ATOM 711 C C . VAL A 1 89 ? -11.573 4.064 6.977 1.00 13.21 89 VAL A C 1
ATOM 712 O O . VAL A 1 89 ? -12.048 5.020 6.350 1.00 13.94 89 VAL A O 1
ATOM 716 N N . ALA A 1 90 ? -11.267 4.113 8.268 1.00 12.82 90 ALA A N 1
ATOM 717 C CA . ALA A 1 90 ? -11.396 5.331 9.046 1.00 13.70 90 ALA A CA 1
ATOM 718 C C . ALA A 1 90 ? -10.030 5.994 9.118 1.00 13.81 90 ALA A C 1
ATOM 719 O O . ALA A 1 90 ? -9.113 5.476 9.763 1.00 14.57 90 ALA A O 1
ATOM 721 N N . VAL A 1 91 ? -9.904 7.133 8.442 1.00 14.00 91 VAL A N 1
ATOM 722 C CA . VAL A 1 91 ? -8.610 7.791 8.260 1.00 14.36 91 VAL A CA 1
ATOM 723 C C . VAL A 1 91 ? -8.609 9.152 8.924 1.00 14.76 91 VAL A C 1
ATOM 724 O O . VAL A 1 91 ? -9.490 9.968 8.670 1.00 15.28 91 VAL A O 1
ATOM 728 N N . THR A 1 92 ? -7.610 9.384 9.769 1.00 14.36 92 THR A N 1
ATOM 729 C CA . THR A 1 92 ? -7.414 10.695 10.377 1.00 15.39 92 THR A CA 1
ATOM 730 C C . THR A 1 92 ? -6.043 11.231 10.054 1.00 14.55 92 THR A C 1
ATOM 731 O O . THR A 1 92 ? -5.035 10.576 10.305 1.00 14.38 92 THR A O 1
ATOM 735 N N . VAL A 1 93 ? -6.006 12.436 9.490 1.00 13.91 93 VAL A N 1
ATOM 736 C CA . VAL A 1 93 ? -4.724 13.100 9.264 1.00 14.53 93 VAL A CA 1
ATOM 737 C C . VAL A 1 93 ? -4.411 13.971 10.470 1.00 14.85 93 VAL A C 1
ATOM 738 O O . VAL A 1 93 ? -5.295 14.672 10.972 1.00 15.01 93 VAL A O 1
ATOM 742 N N . LEU A 1 94 ? -3.159 13.911 10.925 1.00 14.77 94 LEU A N 1
ATOM 743 C CA . LEU A 1 94 ? -2.735 14.539 12.173 1.00 15.66 94 LEU A CA 1
ATOM 744 C C . LEU A 1 94 ? -1.592 15.530 11.993 1.00 16.06 94 LEU A C 1
ATOM 745 O O . LEU A 1 94 ? -0.632 15.262 11.266 1.00 17.08 94 LEU A O 1
ATOM 750 N N . ALA A 1 95 ? -1.708 16.664 12.677 1.00 16.34 95 ALA A N 1
ATOM 751 C CA . ALA A 1 95 ? -0.635 17.660 12.733 1.00 16.61 95 ALA A CA 1
ATOM 752 C C . ALA A 1 95 ? 0.051 17.578 14.092 1.00 17.61 95 ALA A C 1
ATOM 753 O O . ALA A 1 95 ? -0.615 17.702 15.119 1.00 17.27 95 ALA A O 1
ATOM 755 N N . PRO A 1 96 ? 1.379 17.344 14.109 1.00 18.18 96 PRO A N 1
ATOM 756 C CA . PRO A 1 96 ? 2.098 17.249 15.378 1.00 18.48 96 PRO A CA 1
ATOM 757 C C . PRO A 1 96 ? 1.974 18.522 16.191 1.00 18.82 96 PRO A C 1
ATOM 758 O O . PRO A 1 96 ? 2.017 19.619 15.632 1.00 19.24 96 PRO A O 1
ATOM 762 N N . LEU A 1 97 ? 1.760 18.362 17.492 1.00 19.20 97 LEU A N 1
ATOM 763 C CA . LEU A 1 97 ? 1.833 19.466 18.437 1.00 19.53 97 LEU A CA 1
ATOM 764 C C . LEU A 1 97 ? 3.103 19.293 19.278 1.00 20.08 97 LEU A C 1
ATOM 765 O O . LEU A 1 97 ? 3.844 20.255 19.516 1.00 20.64 97 LEU A O 1
ATOM 770 N N . ASP A 1 98 ? 3.357 18.063 19.711 1.00 20.40 98 ASP A N 1
ATOM 771 C CA . ASP A 1 98 ? 4.613 17.699 20.360 1.00 20.88 98 ASP A CA 1
ATOM 772 C C . ASP A 1 98 ? 4.950 16.251 20.041 1.00 21.19 98 ASP A C 1
ATOM 773 O O . ASP A 1 98 ? 4.492 15.319 20.717 1.00 20.45 98 ASP A O 1
ATOM 778 N N . GLU A 1 99 ? 5.754 16.076 18.999 1.00 21.52 99 GLU A N 1
ATOM 779 C CA . GLU A 1 99 ? 6.176 14.763 18.547 1.00 23.04 99 GLU A CA 1
ATOM 780 C C . GLU A 1 99 ? 7.695 14.689 18.657 1.00 23.23 99 GLU A C 1
ATOM 781 O O . GLU A 1 99 ? 8.402 15.415 17.958 1.00 23.77 99 GLU A O 1
ATOM 787 N N . ALA A 1 100 ? 8.189 13.821 19.541 1.00 23.67 100 ALA A N 1
ATOM 788 C CA . ALA A 1 100 ? 9.633 13.661 19.758 1.00 24.68 100 ALA A CA 1
ATOM 789 C C . ALA A 1 100 ? 10.320 12.995 18.569 1.00 25.24 100 ALA A C 1
ATOM 790 O O . ALA A 1 100 ? 9.701 12.221 17.830 1.00 25.50 100 ALA A O 1
ATOM 792 N N . SER A 1 101 ? 11.601 13.299 18.395 1.00 26.12 101 SER A N 1
ATOM 793 C CA . SER A 1 101 ? 12.400 12.686 17.346 1.00 26.89 101 SER A CA 1
ATOM 794 C C . SER A 1 101 ? 12.851 11.288 17.763 1.00 26.87 101 SER A C 1
ATOM 795 O O . SER A 1 101 ? 12.997 10.395 16.920 1.00 27.47 101 SER A O 1
ATOM 798 N N . SER B 1 4 ? 5.891 -8.459 23.215 1.00 28.44 4 SER B N 1
ATOM 799 C CA . SER B 1 4 ? 5.689 -7.848 24.561 1.00 28.09 4 SER B CA 1
ATOM 800 C C . SER B 1 4 ? 5.132 -6.408 24.560 1.00 27.58 4 SER B C 1
ATOM 801 O O . SER B 1 4 ? 4.269 -6.103 25.383 1.00 27.78 4 SER B O 1
ATOM 804 N N . PRO B 1 5 ? 5.604 -5.526 23.638 1.00 26.84 5 PRO B N 1
ATOM 805 C CA . PRO B 1 5 ? 5.264 -4.101 23.733 1.00 26.14 5 PRO B CA 1
ATOM 806 C C . PRO B 1 5 ? 3.829 -3.759 23.353 1.00 25.29 5 PRO B C 1
ATOM 807 O O . PRO B 1 5 ? 3.126 -4.576 22.762 1.00 25.36 5 PRO B O 1
ATOM 811 N N . VAL B 1 6 ? 3.419 -2.542 23.705 1.00 24.21 6 VAL B N 1
ATOM 812 C CA . VAL B 1 6 ? 2.042 -2.094 23.551 1.00 22.92 6 VAL B CA 1
ATOM 813 C C . VAL B 1 6 ? 2.019 -0.627 23.121 1.00 21.72 6 VAL B C 1
ATOM 814 O O . VAL B 1 6 ? 2.955 0.130 23.394 1.00 21.38 6 VAL B O 1
ATOM 818 N N . ALA B 1 7 ? 0.961 -0.238 22.417 1.00 19.94 7 ALA B N 1
ATOM 819 C CA . ALA B 1 7 ? 0.760 1.153 22.071 1.00 18.73 7 ALA B CA 1
ATOM 820 C C . ALA B 1 7 ? -0.661 1.562 22.436 1.00 17.64 7 ALA B C 1
ATOM 821 O O . ALA B 1 7 ? -1.521 0.712 22.674 1.00 17.69 7 ALA B O 1
ATOM 823 N N . VAL B 1 8 ? -0.892 2.869 22.507 1.00 16.59 8 VAL B N 1
ATOM 824 C CA . VAL B 1 8 ? -2.212 3.417 22.799 1.00 15.51 8 VAL B CA 1
ATOM 825 C C . VAL B 1 8 ? -2.460 4.614 21.896 1.00 15.23 8 VAL B C 1
ATOM 826 O O . VAL B 1 8 ? -1.582 5.445 21.711 1.00 14.92 8 VAL B O 1
ATOM 830 N N . ILE B 1 9 ? -3.661 4.674 21.320 1.00 14.64 9 ILE B N 1
ATOM 831 C CA . ILE B 1 9 ? -4.176 5.898 20.713 1.00 15.89 9 ILE B CA 1
ATOM 832 C C . ILE B 1 9 ? -5.240 6.422 21.674 1.00 15.15 9 ILE B C 1
ATOM 833 O O . ILE B 1 9 ? -6.157 5.697 22.038 1.00 15.16 9 ILE B O 1
ATOM 838 N N . ALA B 1 10 ? -5.097 7.666 22.103 1.00 15.21 10 ALA B N 1
ATOM 839 C CA . ALA B 1 10 ? -6.121 8.309 22.929 1.00 14.85 10 ALA B CA 1
ATOM 840 C C . ALA B 1 10 ? -6.611 9.550 22.209 1.00 14.90 10 ALA B C 1
ATOM 841 O O . ALA B 1 10 ? -5.814 10.405 21.849 1.00 14.83 10 ALA B O 1
ATOM 843 N N . ARG B 1 11 ? -7.921 9.635 21.984 1.00 14.63 11 ARG B N 1
ATOM 844 C CA . ARG B 1 11 ? -8.503 10.762 21.260 1.00 15.31 11 ARG B CA 1
ATOM 845 C C . ARG B 1 11 ? -9.406 11.579 22.162 1.00 14.99 11 ARG B C 1
ATOM 846 O O . ARG B 1 11 ? -10.242 11.021 22.874 1.00 15.52 11 ARG B O 1
ATOM 854 N N . PHE B 1 12 ? -9.227 12.893 22.099 1.00 14.99 12 PHE B N 1
ATOM 855 C CA . PHE B 1 12 ? -9.881 13.845 22.988 1.00 15.41 12 PHE B CA 1
ATOM 856 C C . PHE B 1 12 ? -10.692 14.843 22.183 1.00 16.01 12 PHE B C 1
ATOM 857 O O . PHE B 1 12 ? -10.150 15.506 21.313 1.00 16.13 12 PHE B O 1
ATOM 865 N N . MET B 1 13 ? -11.984 14.946 22.483 1.00 16.48 13 MET B N 1
ATOM 866 C CA . MET B 1 13 ? -12.866 15.910 21.840 1.00 17.34 13 MET B CA 1
ATOM 867 C C . MET B 1 13 ? -13.267 16.979 22.856 1.00 17.45 13 MET B C 1
ATOM 868 O O . MET B 1 13 ? -14.242 16.799 23.577 1.00 17.01 13 MET B O 1
ATOM 873 N N . PRO B 1 14 ? -12.496 18.075 22.942 1.00 17.92 14 PRO B N 1
ATOM 874 C CA . PRO B 1 14 ? -12.810 19.085 23.950 1.00 17.88 14 PRO B CA 1
ATOM 875 C C . PRO B 1 14 ? -14.082 19.878 23.650 1.00 17.79 14 PRO B C 1
ATOM 876 O O . PRO B 1 14 ? -14.447 20.067 22.483 1.00 16.76 14 PRO B O 1
ATOM 880 N N . ARG B 1 15 ? -14.750 20.322 24.710 1.00 17.56 15 ARG B N 1
ATOM 881 C CA . ARG B 1 15 ? -15.734 21.388 24.622 1.00 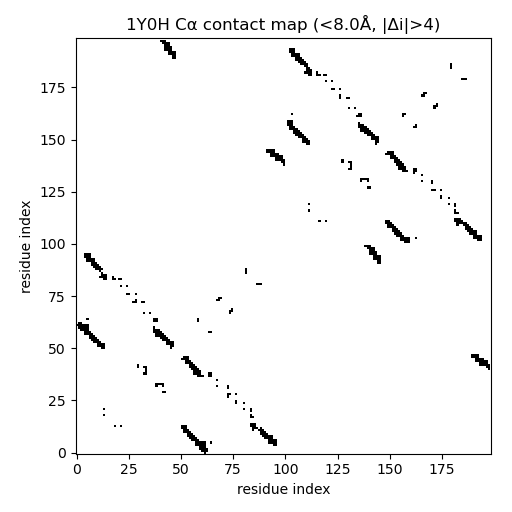18.44 15 ARG B CA 1
ATOM 882 C C . ARG B 1 15 ? -14.994 22.604 24.062 1.00 18.12 15 ARG B C 1
ATOM 883 O O . ARG B 1 15 ? -13.843 22.852 24.437 1.00 17.09 15 ARG B O 1
ATOM 897 N N . PRO B 1 16 ? -15.639 23.368 23.161 1.00 18.48 16 PRO B N 1
ATOM 898 C CA . PRO B 1 16 ? -14.971 24.561 22.619 1.00 18.64 16 PRO B CA 1
ATOM 899 C C . PRO B 1 16 ? -14.354 25.486 23.683 1.00 18.99 16 PRO B C 1
ATOM 900 O O . PRO B 1 16 ? -13.193 25.896 23.555 1.00 19.10 16 PRO B O 1
ATOM 904 N N . ASP B 1 17 ? -15.093 25.788 24.743 1.00 18.84 17 ASP B N 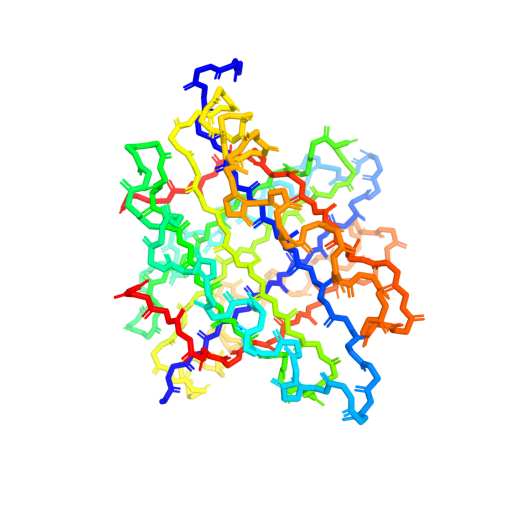1
ATOM 905 C CA . ASP B 1 17 ? -14.544 26.660 25.778 1.00 19.13 17 ASP B CA 1
ATOM 906 C C . ASP B 1 17 ? -13.435 26.016 26.624 1.00 18.60 17 ASP B C 1
ATOM 907 O O . ASP B 1 17 ? -12.732 26.722 27.359 1.00 19.04 17 ASP B O 1
ATOM 912 N N . ALA B 1 18 ? -13.276 24.696 26.498 1.00 17.77 18 ALA B N 1
ATOM 913 C CA . ALA B 1 18 ? -12.307 23.926 27.298 1.00 17.30 18 ALA B CA 1
ATOM 914 C C . ALA B 1 18 ? -11.064 23.480 26.509 1.00 17.44 18 ALA B C 1
ATOM 915 O O . ALA B 1 18 ? -10.191 22.783 27.050 1.00 17.02 18 ALA B O 1
ATOM 917 N N . ARG B 1 19 ? -10.955 23.909 25.251 1.00 16.98 19 ARG B N 1
ATOM 918 C CA . ARG B 1 19 ? -9.832 23.505 24.402 1.00 17.08 19 ARG B CA 1
ATOM 919 C C . ARG B 1 19 ? -8.486 23.907 24.980 1.00 16.70 19 ARG B C 1
ATOM 920 O O . ARG B 1 19 ? -7.569 23.093 25.029 1.00 15.93 19 ARG B O 1
ATOM 928 N N . SER B 1 20 ? -8.374 25.165 25.411 1.00 16.68 20 SER B N 1
ATOM 929 C CA . SER B 1 20 ? -7.143 25.658 26.030 1.00 17.31 20 SER B CA 1
ATOM 930 C C . SER B 1 20 ? -6.778 24.865 27.270 1.00 16.70 20 SER B C 1
ATOM 931 O O . SER B 1 20 ? -5.621 24.475 27.440 1.00 17.00 20 SER B O 1
ATOM 934 N N . ALA B 1 21 ? -7.769 24.606 28.124 1.00 16.06 21 ALA B N 1
ATOM 935 C CA . ALA B 1 21 ? -7.543 23.846 29.350 1.00 15.69 21 ALA B CA 1
ATOM 936 C C . ALA B 1 21 ? -7.126 22.419 29.029 1.00 14.82 21 ALA B C 1
ATOM 937 O O . ALA B 1 21 ? -6.230 21.863 29.670 1.00 14.75 21 ALA B O 1
ATOM 939 N N . LEU B 1 22 ? -7.757 21.826 28.023 1.00 14.66 22 LEU B N 1
ATOM 940 C CA . LEU B 1 22 ? -7.366 20.479 27.602 1.00 14.55 22 LEU B CA 1
ATOM 941 C C . LEU B 1 22 ? -5.921 20.440 27.119 1.00 15.05 22 LEU B C 1
ATOM 942 O O . LEU B 1 22 ? -5.152 19.562 27.516 1.00 14.22 22 LEU B O 1
ATOM 947 N N . ARG B 1 23 ? -5.558 21.388 26.256 1.00 15.75 23 ARG B N 1
ATOM 948 C CA . ARG B 1 23 ? -4.190 21.450 25.736 1.00 16.37 23 ARG B CA 1
ATOM 949 C C . ARG B 1 23 ? -3.188 21.529 26.885 1.00 15.73 23 ARG B C 1
ATOM 950 O O . ARG B 1 23 ? -2.178 20.818 26.877 1.00 16.76 23 ARG B O 1
ATOM 958 N N . ALA B 1 24 ? -3.486 22.372 27.873 1.00 15.27 24 ALA B N 1
ATOM 959 C CA . ALA B 1 24 ? -2.628 22.542 29.057 1.00 15.07 24 ALA B CA 1
ATOM 960 C C . ALA B 1 24 ? -2.492 21.242 29.860 1.00 14.87 24 ALA B C 1
ATOM 961 O O . ALA B 1 24 ? -1.382 20.862 30.278 1.00 14.67 24 ALA B O 1
ATOM 963 N N . LEU B 1 25 ? -3.615 20.548 30.044 1.00 14.14 25 LEU B N 1
ATOM 964 C CA . LEU B 1 25 ? -3.637 19.291 30.789 1.00 14.35 25 LEU B CA 1
ATOM 965 C C . LEU B 1 25 ? -2.770 18.235 30.109 1.00 14.14 25 LEU B C 1
ATOM 966 O O . LEU B 1 25 ? -1.995 17.525 30.760 1.00 14.42 25 LEU B O 1
ATOM 971 N N . LEU B 1 26 ? -2.886 18.149 28.786 1.00 14.55 26 LEU B N 1
ATOM 972 C CA . LEU B 1 26 ? -2.137 17.155 28.040 1.00 14.84 26 LEU B CA 1
ATOM 973 C C . LEU B 1 26 ? -0.673 17.543 27.946 1.00 15.66 26 LEU B C 1
ATOM 974 O O . LEU B 1 26 ? 0.206 16.678 28.067 1.00 15.76 26 LEU B O 1
ATOM 979 N N . ASP B 1 27 ? -0.412 18.841 27.765 1.00 16.33 27 ASP B N 1
ATOM 980 C CA . ASP B 1 27 ? 0.968 19.359 27.731 1.00 17.36 27 ASP B CA 1
ATOM 981 C C . ASP B 1 27 ? 1.750 18.910 28.965 1.00 16.90 27 ASP B C 1
ATOM 982 O O . ASP B 1 27 ? 2.915 18.534 28.858 1.00 17.27 27 ASP B O 1
ATOM 987 N N . ALA B 1 28 ? 1.115 18.981 30.133 1.00 16.19 28 ALA B N 1
ATOM 988 C CA . ALA B 1 28 ? 1.789 18.655 31.399 1.00 16.00 28 ALA B CA 1
ATOM 989 C C . ALA B 1 28 ? 2.104 17.159 31.564 1.00 15.66 28 ALA B C 1
ATOM 990 O O . ALA B 1 28 ? 2.904 16.780 32.420 1.00 15.45 28 ALA B O 1
ATOM 992 N N . MET B 1 29 ? 1.491 16.316 30.732 1.00 15.11 29 MET B N 1
ATOM 993 C CA . MET B 1 29 ? 1.727 14.879 30.789 1.00 15.37 29 MET B CA 1
ATOM 994 C C . MET B 1 29 ? 3.003 14.464 30.069 1.00 15.20 29 MET B C 1
ATOM 995 O O . MET B 1 29 ? 3.576 13.415 30.364 1.00 15.00 29 MET B O 1
ATOM 1000 N N . ILE B 1 30 ? 3.427 15.280 29.106 1.00 15.42 30 ILE B N 1
ATOM 1001 C CA . ILE B 1 30 ? 4.452 14.855 28.156 1.00 16.01 30 ILE B CA 1
ATOM 1002 C C . ILE B 1 30 ? 5.798 14.547 28.830 1.00 15.14 30 ILE B C 1
ATOM 1003 O O . ILE B 1 30 ? 6.320 13.434 28.700 1.00 15.47 30 ILE B O 1
ATOM 1008 N N . THR B 1 31 ? 6.338 15.511 29.570 1.00 15.72 31 THR B N 1
ATOM 1009 C CA . THR B 1 31 ? 7.634 15.341 30.251 1.00 15.46 31 THR B CA 1
ATOM 1010 C C . THR B 1 31 ? 7.710 14.133 31.195 1.00 14.45 31 THR B C 1
ATOM 1011 O O . THR B 1 31 ? 8.567 13.264 31.000 1.00 14.29 31 THR B O 1
ATOM 1015 N N . PRO B 1 32 ? 6.801 14.057 32.197 1.00 13.77 32 PRO B N 1
ATOM 1016 C CA . PRO B 1 32 ? 6.904 12.929 33.118 1.00 13.82 32 PRO B CA 1
ATOM 1017 C C . PRO B 1 32 ? 6.630 11.594 32.448 1.00 13.48 32 PRO B C 1
ATOM 1018 O O . PRO B 1 32 ? 7.217 10.585 32.835 1.00 13.20 32 PRO B O 1
ATOM 1022 N N . THR B 1 33 ? 5.745 11.574 31.452 1.00 13.53 33 THR B N 1
ATOM 1023 C CA . THR B 1 33 ? 5.443 10.303 30.813 1.00 13.46 33 THR B CA 1
ATOM 1024 C C . THR B 1 33 ? 6.639 9.816 30.011 1.00 13.53 33 THR B C 1
ATOM 1025 O O . THR B 1 33 ? 6.981 8.642 30.069 1.00 13.59 33 THR B O 1
ATOM 1029 N N . ARG B 1 34 ? 7.271 10.719 29.269 1.00 13.39 34 ARG B N 1
ATOM 1030 C CA . ARG B 1 34 ? 8.427 10.329 28.459 1.00 15.07 34 ARG B CA 1
ATOM 1031 C C . ARG B 1 34 ? 9.576 9.860 29.343 1.00 15.77 34 ARG B C 1
ATOM 1032 O O . ARG B 1 34 ? 10.436 9.106 28.898 1.00 16.28 34 ARG B O 1
ATOM 1040 N N . ALA B 1 35 ? 9.556 10.295 30.599 1.00 16.79 35 ALA B N 1
ATOM 1041 C CA . ALA B 1 35 ? 10.591 9.965 31.586 1.00 17.77 35 ALA B CA 1
ATOM 1042 C C . ALA B 1 35 ? 10.382 8.601 32.276 1.00 18.63 35 ALA B C 1
ATOM 1043 O O . ALA B 1 35 ? 11.271 8.122 33.002 1.00 19.03 35 ALA B O 1
ATOM 1045 N N . GLU B 1 36 ? 9.220 7.984 32.051 1.00 19.57 36 GLU B N 1
ATOM 1046 C CA . GLU B 1 36 ? 8.918 6.654 32.595 1.00 20.76 36 GLU B CA 1
ATOM 1047 C C . GLU B 1 36 ? 9.829 5.587 31.984 1.00 20.98 36 GLU B C 1
ATOM 1048 O O . GLU B 1 36 ? 10.007 5.542 30.765 1.00 21.22 36 GLU B O 1
ATOM 1054 N N . ASP B 1 37 ? 10.398 4.736 32.839 1.00 21.74 37 ASP B N 1
ATOM 1055 C CA . ASP B 1 37 ? 11.284 3.653 32.401 1.00 22.00 37 ASP B CA 1
ATOM 1056 C C . ASP B 1 37 ? 10.701 2.843 31.247 1.00 21.80 37 ASP B C 1
ATOM 1057 O O . ASP B 1 37 ? 11.421 2.457 30.322 1.00 22.21 37 ASP B O 1
ATOM 1062 N N . GLY B 1 38 ? 9.396 2.593 31.312 1.00 21.40 38 GLY B N 1
ATOM 1063 C CA . GLY B 1 38 ? 8.719 1.744 30.337 1.00 20.56 38 GLY B CA 1
ATOM 1064 C C . GLY B 1 38 ? 8.041 2.439 29.173 1.00 20.22 38 GLY B C 1
ATOM 1065 O O . GLY B 1 38 ? 7.388 1.777 28.372 1.00 19.74 38 GLY B O 1
ATOM 1066 N N . CYS B 1 39 ? 8.189 3.760 29.072 1.00 19.62 39 CYS B N 1
ATOM 1067 C CA . CYS B 1 39 ? 7.590 4.517 27.971 1.00 19.45 39 CYS B CA 1
ATOM 1068 C C . CYS B 1 39 ? 8.574 4.639 26.817 1.00 19.81 39 CYS B C 1
ATOM 1069 O O . CYS B 1 39 ? 9.662 5.207 26.976 1.00 19.92 39 CYS B O 1
ATOM 1072 N N . ARG B 1 40 ? 8.191 4.099 25.660 1.00 19.46 40 ARG B N 1
ATOM 1073 C CA . ARG B 1 40 ? 9.050 4.163 24.487 1.00 20.15 40 ARG B CA 1
ATOM 1074 C C . ARG B 1 40 ? 8.852 5.485 23.731 1.00 19.42 40 ARG B C 1
ATOM 1075 O O . ARG B 1 40 ? 9.819 6.050 23.223 1.00 20.03 40 ARG B O 1
ATOM 1083 N N . SER B 1 41 ? 7.606 5.968 23.663 1.00 18.80 41 SER B N 1
ATOM 1084 C CA . SER B 1 41 ? 7.288 7.272 23.064 1.00 17.98 41 SER B CA 1
ATOM 1085 C C . SER B 1 41 ? 5.900 7.761 23.489 1.00 17.33 41 SER B C 1
ATOM 1086 O O . SER B 1 41 ? 5.089 6.981 23.982 1.00 16.67 41 SER B O 1
ATOM 1089 N N . TYR B 1 42 ? 5.664 9.060 23.326 1.00 16.49 42 TYR B N 1
ATOM 1090 C CA . TYR B 1 42 ? 4.431 9.720 23.778 1.00 17.05 42 TYR B CA 1
ATOM 1091 C C . TYR B 1 42 ? 4.293 11.030 23.022 1.00 16.99 42 TYR B C 1
ATOM 1092 O O . TYR B 1 42 ? 4.921 12.038 23.368 1.00 17.71 42 TYR B O 1
ATOM 1101 N N . ASP B 1 43 ? 3.470 11.023 21.980 1.00 16.70 43 ASP B N 1
ATOM 1102 C CA . ASP B 1 43 ? 3.422 12.153 21.058 1.00 16.61 43 ASP B CA 1
ATOM 1103 C C . ASP B 1 43 ? 2.020 12.734 20.949 1.00 16.37 43 ASP B C 1
ATOM 1104 O O . ASP B 1 43 ? 1.039 11.987 20.980 1.00 16.50 43 ASP B O 1
ATOM 1109 N N . LEU B 1 44 ? 1.938 14.057 20.824 1.00 15.48 44 LEU B N 1
ATOM 1110 C CA . LEU B 1 44 ? 0.653 14.765 20.823 1.00 15.76 44 LEU B CA 1
ATOM 1111 C C . LEU B 1 44 ? 0.365 15.431 19.475 1.00 15.50 44 LEU B C 1
ATOM 1112 O O . LEU B 1 44 ? 1.230 16.114 18.918 1.00 15.75 44 LEU B O 1
ATOM 1117 N N . TYR B 1 45 ? -0.863 15.240 18.974 1.00 15.31 45 TYR B N 1
ATOM 1118 C CA . TYR B 1 45 ? -1.285 15.764 17.673 1.00 15.38 45 TYR B CA 1
ATOM 1119 C C . TYR B 1 45 ? -2.648 16.448 17.721 1.00 15.55 45 TYR B C 1
ATOM 1120 O O . TYR B 1 45 ? -3.420 16.235 18.645 1.00 14.95 45 TYR B O 1
ATOM 1129 N N . GLU B 1 46 ? -2.931 17.247 16.700 1.00 15.72 46 GLU B N 1
ATOM 1130 C CA . GLU B 1 46 ? -4.274 17.781 16.462 1.00 16.72 46 GLU B CA 1
ATOM 1131 C C . GLU B 1 46 ? -4.811 17.222 15.135 1.00 16.16 46 GLU B C 1
ATOM 1132 O O . GLU B 1 46 ? -4.088 17.193 14.134 1.00 15.88 46 GLU B O 1
ATOM 1138 N N . SER B 1 47 ? -6.061 16.765 15.111 1.00 15.76 47 SER B N 1
ATOM 1139 C CA . SER B 1 47 ? -6.650 16.324 13.843 1.00 15.98 47 SER B CA 1
ATOM 1140 C C . SER B 1 47 ? -6.734 17.488 12.860 1.00 16.33 47 SER B C 1
ATOM 1141 O O . SER B 1 47 ? -6.854 18.662 13.265 1.00 16.06 47 SER B O 1
ATOM 1144 N N . ALA B 1 48 ? -6.674 17.155 11.573 1.00 16.59 48 ALA B N 1
ATOM 1145 C CA . ALA B 1 48 ? -6.770 18.145 10.497 1.00 17.60 48 ALA B CA 1
ATOM 1146 C C . ALA B 1 48 ? -8.045 18.993 10.561 1.00 18.19 48 ALA B C 1
ATOM 1147 O O . ALA B 1 48 ? -8.028 20.180 10.189 1.00 18.18 48 ALA B O 1
ATOM 1149 N N . ASP B 1 49 ? -9.140 18.402 11.037 1.00 18.88 49 ASP B N 1
ATOM 1150 C CA . ASP B 1 49 ? -10.405 19.135 11.133 1.00 19.77 49 ASP B CA 1
ATOM 1151 C C . ASP B 1 49 ? -10.497 19.906 12.447 1.00 20.13 49 ASP B C 1
ATOM 1152 O O . ASP B 1 49 ? -11.510 20.563 12.712 1.00 21.09 49 ASP B O 1
ATOM 1157 N N . GLY B 1 50 ? -9.443 19.797 13.262 1.00 20.04 50 GLY B N 1
ATOM 1158 C CA . GLY B 1 50 ? -9.307 20.564 14.508 1.00 20.41 50 GLY B CA 1
ATOM 1159 C C . GLY B 1 50 ? -10.217 20.155 15.652 1.00 20.16 50 GLY B C 1
ATOM 1160 O O . GLY B 1 50 ? -10.244 20.809 16.699 1.00 20.62 50 GLY B O 1
ATOM 1161 N N . GLY B 1 51 ? -10.972 19.080 15.458 1.00 20.04 51 GLY B N 1
ATOM 1162 C CA . GLY B 1 51 ? -11.977 18.665 16.435 1.00 20.33 51 GLY B CA 1
ATOM 1163 C C . GLY B 1 51 ? -11.427 17.795 17.546 1.00 20.37 51 GLY B C 1
ATOM 1164 O O . GLY B 1 51 ? -12.056 17.630 18.592 1.00 20.92 51 GLY B O 1
ATOM 1165 N N . GLU B 1 52 ? -10.257 17.215 17.332 1.00 19.77 52 GLU B N 1
ATOM 1166 C CA . GLU B 1 52 ? -9.708 16.331 18.341 1.00 19.92 52 GLU B CA 1
ATOM 1167 C C . GLU B 1 52 ? -8.211 16.499 18.533 1.00 18.50 52 GLU B C 1
ATOM 1168 O O . GLU B 1 52 ? -7.471 16.786 17.585 1.00 18.15 52 GLU B O 1
ATOM 1174 N N . LEU B 1 53 ? -7.790 16.368 19.783 1.00 17.14 53 LEU B N 1
ATOM 1175 C CA . LEU B 1 53 ? -6.382 16.176 20.072 1.00 16.60 53 LEU B CA 1
ATOM 1176 C C . LEU B 1 53 ? -6.173 14.672 20.191 1.00 15.99 53 LEU B C 1
ATOM 1177 O O . LEU B 1 53 ? -7.053 13.945 20.668 1.00 16.16 53 LEU B O 1
ATOM 1182 N N . VAL B 1 54 ? -5.025 14.193 19.724 1.00 15.36 54 VAL B N 1
ATOM 1183 C CA . VAL B 1 54 ? -4.729 12.766 19.732 1.00 15.06 54 VAL B CA 1
ATOM 1184 C C . VAL B 1 54 ? -3.356 12.539 20.354 1.00 15.00 54 VAL B C 1
ATOM 1185 O O . VAL B 1 54 ? -2.404 13.246 20.019 1.00 15.28 54 VAL B O 1
ATOM 1189 N N . LEU B 1 55 ? -3.278 11.581 21.279 1.00 14.82 55 LEU B N 1
ATOM 1190 C CA . LEU B 1 55 ? -1.994 11.106 21.805 1.00 15.22 55 LEU B CA 1
ATOM 1191 C C . LEU B 1 55 ? -1.721 9.730 21.237 1.00 15.62 55 LEU B C 1
ATOM 1192 O O . LEU B 1 55 ? -2.599 8.860 21.222 1.00 15.62 55 LEU B O 1
ATOM 1197 N N . PHE B 1 56 ? -0.500 9.544 20.756 1.00 15.98 56 PHE B N 1
ATOM 1198 C CA . PHE B 1 56 ? -0.021 8.228 20.404 1.00 16.14 56 PHE B CA 1
ATOM 1199 C C . PHE B 1 56 ? 1.104 7.867 21.362 1.00 16.82 56 PHE B C 1
ATOM 1200 O O . PHE B 1 56 ? 2.090 8.598 21.463 1.00 17.30 56 PHE B O 1
ATOM 1208 N N . GLU B 1 57 ? 0.933 6.748 22.065 1.00 17.05 57 GLU B N 1
ATOM 1209 C CA . GLU B 1 57 ? 1.827 6.335 23.137 1.00 17.63 57 GLU B CA 1
ATOM 1210 C C . GLU B 1 57 ? 2.345 4.923 22.888 1.00 17.39 57 GLU B C 1
ATOM 1211 O O . GLU B 1 57 ? 1.625 4.085 22.355 1.00 17.14 57 GLU B O 1
ATOM 1217 N N . ARG B 1 58 ? 3.587 4.651 23.281 1.00 17.78 58 ARG B N 1
ATOM 1218 C CA . ARG B 1 58 ? 4.162 3.324 23.116 1.00 18.26 58 ARG B CA 1
ATOM 1219 C C . ARG B 1 58 ? 4.900 2.923 24.385 1.00 18.30 58 ARG B C 1
ATOM 1220 O O . ARG B 1 58 ? 5.648 3.725 24.930 1.00 18.35 58 ARG B O 1
ATOM 1228 N N . TYR B 1 59 ? 4.668 1.691 24.840 1.00 18.82 59 TYR B N 1
ATOM 1229 C CA . TYR B 1 59 ? 5.245 1.169 26.096 1.00 19.49 59 TYR B CA 1
ATOM 1230 C C . TYR B 1 59 ? 5.939 -0.180 25.872 1.00 19.98 59 TYR B C 1
ATOM 1231 O O . TYR B 1 59 ? 5.592 -0.909 24.944 1.00 20.15 59 TYR B O 1
ATOM 1240 N N . ARG B 1 60 ? 6.917 -0.511 26.718 1.00 20.09 60 ARG B N 1
ATOM 1241 C CA . ARG B 1 60 ? 7.691 -1.745 26.553 1.00 20.58 60 ARG B CA 1
ATOM 1242 C C . ARG B 1 60 ? 6.916 -3.035 26.843 1.00 20.64 60 ARG B C 1
ATOM 1243 O O . ARG B 1 60 ? 7.273 -4.114 26.342 1.00 20.48 60 ARG B O 1
ATOM 1251 N N . SER B 1 61 ? 5.873 -2.924 27.660 1.00 20.36 61 SER B N 1
ATOM 1252 C CA . SER B 1 61 ? 5.113 -4.076 28.132 1.00 21.05 61 SER B CA 1
ATOM 1253 C C . SER B 1 61 ? 3.759 -3.616 28.618 1.00 21.06 61 SER B C 1
ATOM 1254 O O . SER B 1 61 ? 3.551 -2.426 28.830 1.00 21.65 61 SER B O 1
ATOM 1257 N N . ARG B 1 62 ? 2.845 -4.562 28.815 1.00 21.93 62 ARG B N 1
ATOM 1258 C CA . ARG B 1 62 ? 1.584 -4.264 29.482 1.00 22.59 62 ARG B CA 1
ATOM 1259 C C . ARG B 1 62 ? 1.822 -3.721 30.903 1.00 22.42 62 ARG B C 1
ATOM 1260 O O . ARG B 1 62 ? 1.150 -2.781 31.326 1.00 22.18 62 ARG B O 1
ATOM 1268 N N . ILE B 1 63 ? 2.792 -4.301 31.613 1.00 22.07 63 ILE B N 1
ATOM 1269 C CA . ILE B 1 63 ? 3.187 -3.823 32.953 1.00 21.79 63 ILE B CA 1
ATOM 1270 C C . ILE B 1 63 ? 3.551 -2.329 32.946 1.00 21.33 63 ILE B C 1
ATOM 1271 O O . ILE B 1 63 ? 3.112 -1.569 33.814 1.00 21.06 63 ILE B O 1
ATOM 1276 N N . ALA B 1 64 ? 4.329 -1.911 31.950 1.00 20.55 64 ALA B N 1
ATOM 1277 C CA . ALA B 1 64 ? 4.701 -0.511 31.797 1.00 20.12 64 ALA B CA 1
ATOM 1278 C C . ALA B 1 64 ? 3.473 0.391 31.594 1.00 20.28 64 ALA B C 1
ATOM 1279 O O . ALA B 1 64 ? 3.410 1.508 32.122 1.00 19.81 64 ALA B O 1
ATOM 1281 N N . LEU B 1 65 ? 2.492 -0.094 30.836 1.00 20.04 65 LEU B N 1
ATOM 1282 C CA . LEU B 1 65 ? 1.284 0.684 30.615 1.00 20.29 65 LEU B CA 1
ATOM 1283 C C . LEU B 1 65 ? 0.474 0.808 31.914 1.00 20.13 65 LEU B C 1
ATOM 1284 O O . LEU B 1 65 ? 0.001 1.892 32.245 1.00 19.66 65 LEU B O 1
ATOM 1289 N N . ASP B 1 66 ? 0.349 -0.301 32.648 1.00 20.47 66 ASP B N 1
ATOM 1290 C CA . ASP B 1 66 ? -0.285 -0.309 33.972 1.00 20.77 66 ASP B CA 1
ATOM 1291 C C . ASP B 1 66 ? 0.351 0.705 34.914 1.00 20.41 66 ASP B C 1
ATOM 1292 O O . ASP B 1 66 ? -0.351 1.430 35.624 1.00 19.89 66 ASP B O 1
ATOM 1297 N N . GLU B 1 67 ? 1.683 0.745 34.908 1.00 19.96 67 GLU B N 1
ATOM 1298 C CA . GLU B 1 67 ? 2.444 1.657 35.754 1.00 19.79 67 GLU B CA 1
ATOM 1299 C C . GLU B 1 67 ? 2.164 3.113 35.416 1.00 18.86 67 GLU B C 1
ATOM 1300 O O . GLU B 1 67 ? 1.977 3.938 36.321 1.00 19.03 67 GLU B O 1
ATOM 1306 N N . HIS B 1 68 ? 2.100 3.418 34.120 1.00 17.64 68 HIS B N 1
ATOM 1307 C CA . HIS B 1 68 ? 1.763 4.764 33.654 1.00 16.21 68 HIS B CA 1
ATOM 1308 C C . HIS B 1 68 ? 0.402 5.172 34.205 1.00 15.65 68 HIS B C 1
ATOM 1309 O O . HIS B 1 68 ? 0.235 6.288 34.699 1.00 14.55 68 HIS B O 1
ATOM 1316 N N . ARG B 1 69 ? -0.560 4.256 34.120 1.00 15.08 69 ARG B N 1
ATOM 1317 C CA . ARG B 1 69 ? -1.930 4.516 34.554 1.00 15.18 69 ARG B CA 1
ATOM 1318 C C . ARG B 1 69 ? -2.098 4.684 36.067 1.00 14.21 69 ARG B C 1
ATOM 1319 O O . ARG B 1 69 ? -3.163 5.113 36.534 1.00 14.69 69 ARG B O 1
ATOM 1327 N N . GLY B 1 70 ? -1.050 4.367 36.823 1.00 13.76 70 GLY B N 1
ATOM 1328 C CA . GLY B 1 70 ? -1.060 4.533 38.277 1.00 12.71 70 GLY B CA 1
ATOM 1329 C C . GLY B 1 70 ? -0.197 5.686 38.759 1.00 12.33 70 GLY B C 1
ATOM 1330 O O . GLY B 1 70 ? -0.159 5.980 39.964 1.00 11.60 70 GLY B O 1
ATOM 1331 N N . SER B 1 71 ? 0.511 6.318 37.823 1.00 11.52 71 SER B N 1
ATOM 1332 C CA . SER B 1 71 ? 1.513 7.353 38.114 1.00 11.31 71 SER B CA 1
ATOM 1333 C C . SER B 1 71 ? 0.880 8.625 38.658 1.00 10.61 71 SER B C 1
ATOM 1334 O O . SER B 1 71 ? -0.265 8.912 38.353 1.00 10.17 71 SER B O 1
ATOM 1337 N N . PRO B 1 72 ? 1.643 9.401 39.453 1.00 10.27 72 PRO B N 1
ATOM 1338 C CA . PRO B 1 72 ? 1.127 10.668 39.996 1.00 10.55 72 PRO B CA 1
ATOM 1339 C C . PRO B 1 72 ? 0.640 11.618 38.906 1.00 10.32 72 PRO B C 1
ATOM 1340 O O . PRO B 1 72 ? -0.404 12.249 39.058 1.00 10.49 72 PRO B O 1
ATOM 1344 N N . HIS B 1 73 ? 1.365 11.714 37.799 1.00 10.77 73 HIS B N 1
ATOM 1345 C CA . HIS B 1 73 ? 0.940 12.621 36.731 1.00 10.41 73 HIS B CA 1
ATOM 1346 C C . HIS B 1 73 ? -0.338 12.148 36.047 1.00 10.26 73 HIS B C 1
ATOM 1347 O O . HIS B 1 73 ? -1.238 12.940 35.807 1.00 9.33 73 HIS B O 1
ATOM 1354 N N . TYR B 1 74 ? -0.432 10.847 35.765 1.00 10.37 74 TYR B N 1
ATOM 1355 C CA . TYR B 1 74 ? -1.632 10.292 35.174 1.00 11.03 74 TYR B CA 1
ATOM 1356 C C . TYR B 1 74 ? -2.849 10.481 36.064 1.00 10.67 74 TYR B C 1
ATOM 1357 O O . TYR B 1 74 ? -3.912 10.880 35.590 1.00 9.90 74 TYR B O 1
ATOM 1366 N N . LEU B 1 75 ? -2.703 10.192 37.353 1.00 10.19 75 LEU B N 1
ATOM 1367 C CA . LEU B 1 75 ? -3.846 10.284 38.247 1.00 10.62 75 LEU B CA 1
ATOM 1368 C C . LEU B 1 75 ? -4.391 11.699 38.245 1.00 10.36 75 LEU B C 1
ATOM 1369 O O . LEU B 1 75 ? -5.598 11.890 38.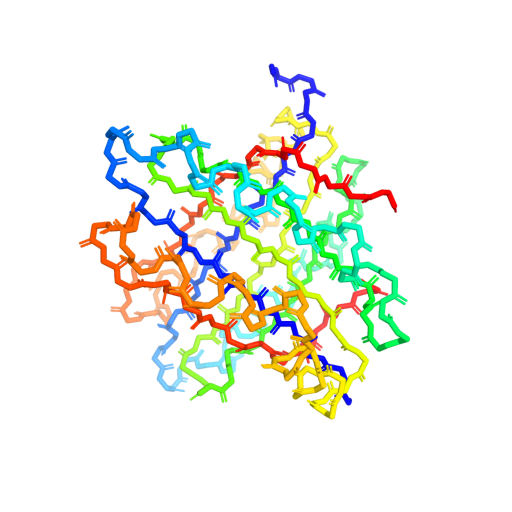244 1.00 11.09 75 LEU B O 1
ATOM 1374 N N . ASN B 1 76 ? -3.497 12.689 38.232 1.00 10.71 76 ASN B N 1
ATOM 1375 C CA . ASN B 1 76 ? -3.934 14.078 38.256 1.00 11.30 76 ASN B CA 1
ATOM 1376 C C . ASN B 1 76 ? -4.705 14.424 36.991 1.00 11.94 76 ASN B C 1
ATOM 1377 O O . ASN B 1 76 ? -5.744 15.089 37.056 1.00 12.54 76 ASN B O 1
ATOM 1382 N N . TYR B 1 77 ? -4.172 13.982 35.857 1.00 12.10 77 TYR B N 1
ATOM 1383 C CA . TYR B 1 77 ? -4.818 14.151 34.560 1.00 12.60 77 TYR B CA 1
ATOM 1384 C C . TYR B 1 77 ? -6.193 13.481 34.563 1.00 12.76 77 TYR B C 1
ATOM 1385 O O . TYR B 1 77 ? -7.192 14.069 34.142 1.00 12.62 77 TYR B O 1
ATOM 1394 N N . ARG B 1 78 ? -6.251 12.243 35.038 1.00 13.03 78 ARG B N 1
ATOM 1395 C CA . ARG B 1 78 ? -7.497 11.486 34.947 1.00 13.97 78 ARG B CA 1
ATOM 1396 C C . ARG B 1 78 ? -8.587 12.102 35.830 1.00 13.68 78 ARG B C 1
ATOM 1397 O O . ARG B 1 78 ? -9.779 12.026 35.503 1.00 14.11 78 ARG B O 1
ATOM 1405 N N . ALA B 1 79 ? -8.174 12.711 36.943 1.00 13.00 79 ALA B N 1
ATOM 1406 C CA . ALA B 1 79 ? -9.087 13.432 37.828 1.00 13.06 79 ALA B CA 1
ATOM 1407 C C . ALA B 1 79 ? -9.769 14.638 37.171 1.00 13.04 79 ALA B C 1
ATOM 1408 O O . ALA B 1 79 ? -10.832 15.083 37.632 1.00 13.51 79 ALA B O 1
ATOM 1410 N N . GLN B 1 80 ? -9.160 15.172 36.113 1.00 12.27 80 GLN B N 1
ATOM 1411 C CA . GLN B 1 80 ? -9.591 16.461 35.568 1.00 12.43 80 GLN B CA 1
ATOM 1412 C C . GLN B 1 80 ? -10.094 16.415 34.135 1.00 12.68 80 GLN B C 1
ATOM 1413 O O . GLN B 1 80 ? -10.812 17.327 33.694 1.00 12.78 80 GLN B O 1
ATOM 1423 N N . VAL B 1 81 ? -9.681 15.394 33.389 1.00 12.47 81 VAL B N 1
ATOM 1424 C CA . VAL B 1 81 ? -9.897 15.419 31.937 1.00 12.75 81 VAL B CA 1
ATOM 1425 C C . VAL B 1 81 ? -11.368 15.367 31.533 1.00 13.64 81 VAL B C 1
ATOM 1426 O O . VAL B 1 81 ? -11.768 16.058 30.592 1.00 13.81 81 VAL B O 1
ATOM 1430 N N . GLY B 1 82 ? -12.159 14.572 32.256 1.00 14.26 82 GLY B N 1
ATOM 1431 C CA . GLY B 1 82 ? -13.553 14.299 31.865 1.00 15.20 82 GLY B CA 1
ATOM 1432 C C . GLY B 1 82 ? -14.392 15.551 31.734 1.00 16.04 82 GLY B C 1
ATOM 1433 O O . GLY B 1 82 ? -15.262 15.656 30.845 1.00 17.16 82 GLY B O 1
ATOM 1434 N N . GLU B 1 83 ? -14.100 16.502 32.611 1.00 15.87 83 GLU B N 1
ATOM 1435 C CA . GLU B 1 83 ? -14.841 17.747 32.745 1.00 15.97 83 GLU B CA 1
ATOM 1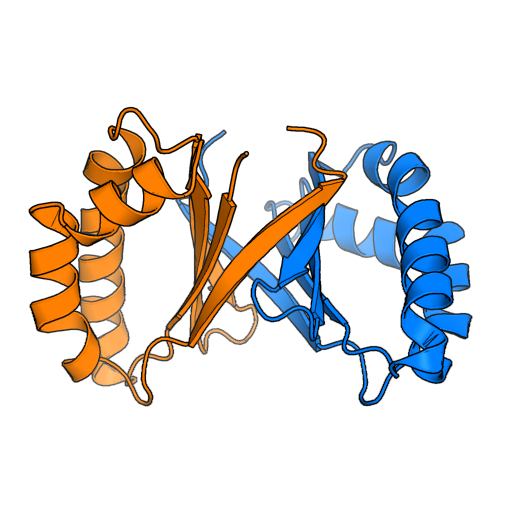436 C C . GLU B 1 83 ? -14.587 18.717 31.591 1.00 15.97 83 GLU B C 1
ATOM 1437 O O . GLU B 1 83 ? -15.251 19.749 31.492 1.00 16.71 83 GLU B O 1
ATOM 1443 N N . LEU B 1 84 ? -13.633 18.379 30.728 1.00 15.62 84 LEU B N 1
ATOM 1444 C CA . LEU B 1 84 ? -13.229 19.259 29.633 1.00 15.56 84 LEU B CA 1
ATOM 1445 C C . LEU B 1 84 ? -13.746 18.760 28.288 1.00 15.99 84 LEU B C 1
ATOM 1446 O O . LEU B 1 84 ? -13.575 19.418 27.269 1.00 16.42 84 LEU B O 1
ATOM 1451 N N . LEU B 1 85 ? -14.368 17.591 28.281 1.00 16.20 85 LEU B N 1
ATOM 1452 C CA . LEU B 1 85 ? -14.658 16.928 27.013 1.00 16.16 85 LEU B CA 1
ATOM 1453 C C . LEU B 1 85 ? -16.136 16.864 26.688 1.00 16.52 85 LEU B C 1
ATOM 1454 O O . LEU B 1 85 ? -16.978 16.926 27.587 1.00 16.77 85 LEU B O 1
ATOM 1459 N N . THR B 1 86 ? -16.434 16.726 25.396 1.00 16.56 86 THR B N 1
ATOM 1460 C CA . THR B 1 86 ? -17.819 16.538 24.934 1.00 17.60 86 THR B CA 1
ATOM 1461 C C . THR B 1 86 ? -18.262 15.088 25.081 1.00 17.67 86 THR B C 1
ATOM 1462 O O . THR B 1 86 ? -19.454 14.794 25.155 1.00 17.75 86 THR B O 1
ATOM 1466 N N . ARG B 1 87 ? -17.286 14.188 25.139 1.00 18.15 87 ARG B N 1
ATOM 1467 C CA . ARG B 1 87 ? -17.505 12.749 25.251 1.00 18.59 87 ARG B CA 1
ATOM 1468 C C . ARG B 1 87 ? -16.250 12.154 25.880 1.00 18.68 87 ARG B C 1
ATOM 1469 O O . ARG B 1 87 ? -15.202 12.802 25.842 1.00 18.81 87 ARG B O 1
ATOM 1477 N N . PRO B 1 88 ? -16.334 10.928 26.435 1.00 18.46 88 PRO B N 1
ATOM 1478 C CA . PRO B 1 88 ? -15.151 10.387 27.120 1.00 18.37 88 PRO B CA 1
ATOM 1479 C C . PRO B 1 88 ? -13.981 10.152 26.171 1.00 17.58 88 PRO B C 1
ATOM 1480 O O . PRO B 1 88 ? -14.182 9.989 24.961 1.00 17.81 88 PRO B O 1
ATOM 1484 N N . VAL B 1 89 ? -12.768 10.136 26.722 1.00 17.21 89 VAL B N 1
ATOM 1485 C CA . VAL B 1 89 ? -11.579 9.827 25.930 1.00 17.42 89 VAL B CA 1
ATOM 1486 C C . VAL B 1 89 ? -11.801 8.526 25.170 1.00 17.74 89 VAL B C 1
ATOM 1487 O O . VAL B 1 89 ? -12.210 7.516 25.752 1.00 17.61 89 VAL B O 1
ATOM 1491 N N . ALA B 1 90 ? -11.556 8.569 23.861 1.00 18.15 90 ALA B N 1
ATOM 1492 C CA . ALA B 1 90 ? -11.600 7.368 23.040 1.00 18.71 90 ALA B CA 1
ATOM 1493 C C . ALA B 1 90 ? -10.219 6.735 23.049 1.00 19.13 90 ALA B C 1
ATOM 1494 O O . ALA B 1 90 ? -9.272 7.254 22.440 1.00 18.58 90 ALA B O 1
ATOM 1496 N N . VAL B 1 91 ? -10.115 5.615 23.755 1.00 19.53 91 VAL B N 1
ATOM 1497 C CA . VAL B 1 91 ? -8.834 4.958 23.951 1.00 20.24 91 VAL B CA 1
ATOM 1498 C C . VAL B 1 91 ? -8.819 3.630 23.203 1.00 20.60 91 VAL B C 1
ATOM 1499 O O . VAL B 1 91 ? -9.743 2.827 23.318 1.00 21.14 91 VAL B O 1
ATOM 1503 N N . THR B 1 92 ? -7.777 3.420 22.411 1.00 20.18 92 THR B N 1
ATOM 1504 C CA . THR B 1 92 ? -7.564 2.135 21.777 1.00 20.64 92 THR B CA 1
ATOM 1505 C C . THR B 1 92 ? -6.175 1.654 22.132 1.00 19.71 92 THR B C 1
ATOM 1506 O O . THR B 1 92 ? -5.189 2.309 21.807 1.00 19.64 92 THR B O 1
ATOM 1510 N N . VAL B 1 93 ? -6.114 0.500 22.788 1.00 19.18 93 VAL B N 1
ATOM 1511 C CA . VAL B 1 93 ? -4.856 -0.165 23.092 1.00 18.91 93 VAL B CA 1
ATOM 1512 C C . VAL B 1 93 ? -4.510 -1.053 21.904 1.00 18.24 93 VAL B C 1
ATOM 1513 O O . VAL B 1 93 ? -5.377 -1.704 21.328 1.00 18.15 93 VAL B O 1
ATOM 1517 N N . LEU B 1 94 ? -3.236 -1.046 21.532 1.00 17.56 94 LEU B N 1
ATOM 1518 C CA . LEU B 1 94 ? -2.769 -1.726 20.328 1.00 17.10 94 LEU B CA 1
ATOM 1519 C C . LEU B 1 94 ? -1.687 -2.744 20.627 1.00 16.53 94 LEU B C 1
ATOM 1520 O O . LEU B 1 94 ? -0.884 -2.567 21.541 1.00 16.33 94 LEU B O 1
ATOM 1525 N N . ALA B 1 95 ? -1.668 -3.803 19.834 1.00 15.58 95 ALA B N 1
ATOM 1526 C CA . ALA B 1 95 ? -0.594 -4.767 19.877 1.00 15.32 95 ALA B CA 1
ATOM 1527 C C . ALA B 1 95 ? 0.122 -4.707 18.533 1.00 15.21 95 ALA B C 1
ATOM 1528 O O . ALA B 1 95 ? -0.528 -4.795 17.492 1.00 14.73 95 ALA B O 1
ATOM 1530 N N . PRO B 1 96 ? 1.455 -4.521 18.539 1.00 15.39 96 PRO B N 1
ATOM 1531 C CA . PRO B 1 96 ? 2.164 -4.417 17.262 1.00 15.32 96 PRO B CA 1
ATOM 1532 C C . PRO B 1 96 ? 2.139 -5.707 16.453 1.00 15.14 96 PRO B C 1
ATOM 1533 O O . PRO B 1 96 ? 2.277 -6.813 17.011 1.00 15.12 96 PRO B O 1
ATOM 1537 N N . LEU B 1 97 ? 1.940 -5.562 15.144 1.00 15.00 97 LEU B N 1
ATOM 1538 C CA . LEU B 1 97 ? 2.062 -6.676 14.221 1.00 15.08 97 LEU B CA 1
ATOM 1539 C C . LEU B 1 97 ? 3.329 -6.528 13.401 1.00 15.72 97 LEU B C 1
ATOM 1540 O O . LEU B 1 97 ? 4.036 -7.506 13.148 1.00 15.75 97 LEU B O 1
ATOM 1545 N N . ASP B 1 98 ? 3.623 -5.295 12.999 1.00 16.16 98 ASP B N 1
ATOM 1546 C CA . ASP B 1 98 ? 4.805 -4.995 12.211 1.00 17.12 98 ASP B CA 1
ATOM 1547 C C . ASP B 1 98 ? 5.180 -3.541 12.497 1.00 17.59 98 ASP B C 1
ATOM 1548 O O . ASP B 1 98 ? 4.701 -2.609 11.845 1.00 16.45 98 ASP B O 1
ATOM 1553 N N . GLU B 1 99 ? 6.016 -3.363 13.515 1.00 18.55 99 GLU B N 1
ATOM 1554 C CA . GLU B 1 99 ? 6.469 -2.044 13.911 1.00 20.62 99 GLU B CA 1
ATOM 1555 C C . GLU B 1 99 ? 7.984 -2.052 13.789 1.00 21.87 99 GLU B C 1
ATOM 1556 O O . GLU B 1 99 ? 8.660 -2.753 14.540 1.00 22.37 99 GLU B O 1
ATOM 1562 N N . ALA B 1 100 ? 8.503 -1.282 12.834 1.00 23.17 100 ALA B N 1
ATOM 1563 C CA . ALA B 1 100 ? 9.940 -1.235 12.540 1.00 25.12 100 ALA B CA 1
ATOM 1564 C C . ALA B 1 100 ? 10.768 -0.752 13.732 1.00 26.49 100 ALA B C 1
ATOM 1565 O O . ALA B 1 100 ? 11.901 -1.208 13.932 1.00 26.71 100 ALA B O 1
ATOM 1567 N N . SER B 1 101 ? 10.204 0.173 14.509 1.00 27.99 101 SER B N 1
ATOM 1568 C CA . SER B 1 101 ? 10.727 0.510 15.848 1.00 29.28 101 SER B CA 1
ATOM 1569 C C . SER B 1 101 ? 9.824 1.497 16.578 1.00 29.91 101 SER B C 1
ATOM 1570 O O . SER B 1 101 ? 8.946 2.125 15.982 1.00 30.96 101 SER B O 1
#

Radius of gyration: 16.97 Å; Cα contacts (8 Å, |Δi|>4): 386; chains: 2; bounding box: 30×41×47 Å

Organism: Mycobacterium tuberculosis (strain ATCC 25618 / H37Rv) (NCBI:txid83332)

Sequence (199 aa):
GMTSPVAVIARFMPRPDARSALRALLDAMITPTRAEDGCRSYDLYESADGGELVLFERYRSRIALDEHRGSPHYLNYRAQVGELLTRPVAVTVLAPLDEASSPVAVIARFMPRPDARSALRALLDAMITPTRAEDGCRSYDLYESADGGELVLFERYRSRIALDEHRGSPHYLNYRAQVGELLTRPVAVTVLAPLDEAS

B-factor: mean 18.61, std 10.12, range [7.53, 339.78]